Protein AF-A0A1Y2SL13-F1 (afdb_monomer_lite)

Foldseek 3Di:
DDDDDPDDPCPDLLNLQLCLQADDQPPVVVVCVVVPPDDPDFQVVLVVVLVPDDDVVLNVLLVLVVVCVVVVVLDLVLVLVLLLLLLVLLLVLDDPVLNVLLQCLLVVVVVPDDDDDDDPPPVRSVSSSVSSSVNLVVNDPSVVCPRDSVLSSVLSVQLVVCCVPPVPSSVVSCVVRHSSSVCSSCCSNRVSSNVLSVCCVVPVVVSVVSSVSNSVSNDD

Organism: NCBI:txid40578

Sequence (220 aa):
MFNTTGLSTTDTLPYRMALVVNSNEHIIAGFVDGVLSVPINLGYLAYDMLDTDSKYEKDNDKIRLMYLIKNGGANKESIYEIISTVLDKYISSLSDEQKEKLWEKIIAQQLGKIGANSLIFGHMNKVLISRIVSRMIFSISMSFLLTAGAMQSRAVYSSRELLVRNPKLYWELRSKGDLDLLYVFVESYVKPFEEAENLKKVNQVMFDQVFEQFLPMVKD

Structure (mmCIF, N/CA/C/O backbone):
data_AF-A0A1Y2SL13-F1
#
_entry.id   AF-A0A1Y2SL13-F1
#
loop_
_atom_site.group_PDB
_atom_site.id
_atom_site.type_symbol
_atom_site.label_atom_id
_atom_site.label_alt_id
_atom_site.label_comp_id
_atom_site.label_asym_id
_atom_site.label_entity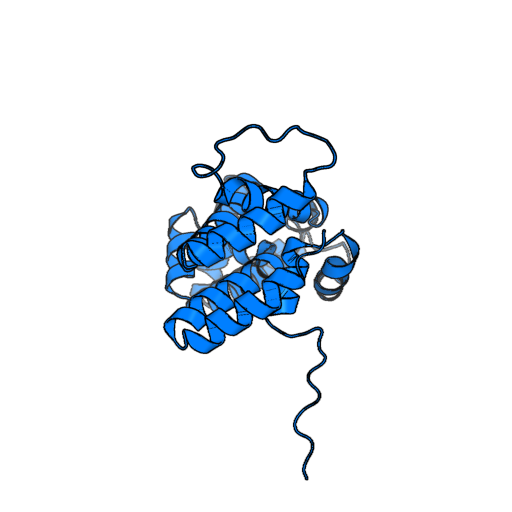_id
_atom_site.label_seq_id
_atom_site.pdbx_PDB_ins_code
_atom_site.Cartn_x
_atom_site.Cartn_y
_atom_site.Cartn_z
_atom_site.occupancy
_atom_site.B_iso_or_equiv
_atom_site.auth_seq_id
_atom_site.auth_comp_id
_atom_site.auth_asym_id
_atom_site.auth_atom_id
_atom_site.pdbx_PDB_model_num
ATOM 1 N N . MET A 1 1 ? -14.570 -38.052 12.901 1.00 31.91 1 MET A N 1
ATOM 2 C CA . MET A 1 1 ? -13.916 -36.782 13.281 1.00 31.91 1 MET A CA 1
ATOM 3 C C . MET A 1 1 ? -12.638 -36.668 12.471 1.00 31.91 1 MET A C 1
ATOM 5 O O . MET A 1 1 ? -11.665 -37.324 12.810 1.00 31.91 1 MET A O 1
ATOM 9 N N . PHE A 1 2 ? -12.671 -35.937 11.357 1.00 26.08 2 PHE A N 1
ATOM 10 C CA . PHE A 1 2 ? -11.479 -35.664 10.555 1.00 26.08 2 PHE A CA 1
ATOM 11 C C . PHE A 1 2 ? -11.031 -34.233 10.841 1.00 26.08 2 PHE A C 1
ATOM 13 O O . PHE A 1 2 ? -11.807 -33.295 10.690 1.00 26.08 2 PHE A O 1
ATOM 20 N N . ASN A 1 3 ? -9.801 -34.117 11.332 1.00 29.75 3 ASN A N 1
ATOM 21 C CA . ASN A 1 3 ? -9.125 -32.876 11.671 1.00 29.75 3 ASN A CA 1
ATOM 22 C C . ASN A 1 3 ? -8.697 -32.187 10.366 1.00 29.75 3 ASN A C 1
ATOM 24 O O . ASN A 1 3 ? -7.849 -32.711 9.641 1.00 29.75 3 ASN A O 1
ATOM 28 N N . THR A 1 4 ? -9.327 -31.067 10.021 1.00 36.09 4 THR A N 1
ATOM 29 C CA . THR A 1 4 ? -9.021 -30.305 8.808 1.00 36.09 4 THR A CA 1
ATOM 30 C C . THR A 1 4 ? -7.883 -29.321 9.063 1.00 36.09 4 THR A C 1
ATOM 32 O O . THR A 1 4 ? -8.018 -28.394 9.855 1.00 36.09 4 THR A O 1
ATOM 35 N N . THR A 1 5 ? -6.800 -29.533 8.311 1.00 37.25 5 THR A N 1
ATOM 36 C CA . THR A 1 5 ? -5.843 -28.533 7.806 1.00 37.25 5 THR A CA 1
ATOM 37 C C . THR A 1 5 ? -5.052 -27.724 8.834 1.00 37.25 5 THR A C 1
ATOM 39 O O . THR A 1 5 ? -5.451 -26.643 9.259 1.00 37.25 5 THR A O 1
ATOM 42 N N . GLY A 1 6 ? -3.842 -28.210 9.123 1.00 30.39 6 GLY A N 1
ATOM 43 C CA . GLY A 1 6 ? -2.758 -27.433 9.720 1.00 30.39 6 GLY A CA 1
ATOM 44 C C . GLY A 1 6 ? -2.191 -26.390 8.753 1.00 30.39 6 GLY A C 1
ATOM 45 O O . GLY A 1 6 ? -1.122 -26.586 8.184 1.00 30.39 6 GLY A O 1
ATOM 46 N N . LEU A 1 7 ? -2.898 -25.272 8.590 1.00 34.25 7 LEU A N 1
ATOM 47 C CA . LEU A 1 7 ? -2.274 -24.010 8.198 1.00 34.25 7 LEU A CA 1
ATOM 48 C C . LEU A 1 7 ? -1.638 -23.410 9.454 1.00 34.25 7 LEU A C 1
ATOM 50 O O . LEU A 1 7 ? -2.318 -23.185 10.455 1.00 34.25 7 LEU A O 1
ATOM 54 N N . SER A 1 8 ? -0.322 -23.201 9.416 1.00 42.91 8 SER A N 1
ATOM 55 C CA . SER A 1 8 ? 0.402 -22.484 10.464 1.00 42.91 8 SER A CA 1
ATOM 56 C C . SER A 1 8 ? -0.281 -21.140 10.739 1.00 42.91 8 SER A C 1
ATOM 58 O O . SER A 1 8 ? -0.582 -20.395 9.806 1.00 42.91 8 SER A O 1
ATOM 60 N N . THR A 1 9 ? -0.481 -20.790 12.010 1.00 52.03 9 THR A N 1
ATOM 61 C CA . THR A 1 9 ? -1.045 -19.499 12.454 1.00 52.03 9 THR A CA 1
ATOM 62 C C . THR A 1 9 ? -0.257 -18.277 11.954 1.00 52.03 9 THR A C 1
ATOM 64 O O . THR A 1 9 ? -0.735 -17.152 12.072 1.00 52.03 9 THR A O 1
ATOM 67 N N . THR A 1 10 ? 0.925 -18.493 11.367 1.00 55.50 10 THR A N 1
ATOM 68 C CA . THR A 1 10 ? 1.846 -17.482 10.836 1.00 55.50 10 THR A CA 1
ATOM 69 C C . THR A 1 10 ? 1.648 -17.121 9.356 1.00 55.50 10 THR A C 1
ATOM 71 O O . THR A 1 10 ? 2.407 -16.299 8.854 1.00 55.50 10 THR A O 1
ATOM 74 N N . ASP A 1 11 ? 0.689 -17.716 8.635 1.00 64.88 11 ASP A N 1
ATOM 75 C CA . ASP A 1 11 ? 0.444 -17.415 7.202 1.00 64.88 11 ASP A CA 1
ATOM 76 C C . ASP A 1 11 ? -0.966 -16.858 6.923 1.00 64.88 11 ASP A C 1
ATOM 78 O O . ASP A 1 11 ? -1.421 -16.740 5.788 1.00 64.88 11 ASP A O 1
ATOM 82 N N . THR A 1 12 ? -1.702 -16.496 7.974 1.00 87.12 12 THR A N 1
ATOM 83 C CA . THR A 1 12 ? -3.039 -15.920 7.810 1.00 87.12 12 THR A CA 1
ATOM 84 C C . THR A 1 12 ? -2.951 -14.461 7.354 1.00 87.12 12 THR A C 1
ATOM 86 O O . THR A 1 12 ? -2.030 -13.722 7.717 1.00 87.12 12 THR A O 1
ATOM 89 N N . LEU A 1 13 ? -3.935 -14.015 6.566 1.00 89.31 13 LEU A N 1
ATOM 90 C CA . LEU A 1 13 ? -4.020 -12.630 6.093 1.00 89.31 13 LEU A CA 1
ATOM 91 C C . LEU A 1 13 ? -3.953 -11.592 7.241 1.00 89.31 13 LEU A C 1
ATOM 93 O O . LEU A 1 13 ? -3.127 -10.679 7.144 1.00 89.31 13 LEU A O 1
ATOM 97 N N . PRO A 1 14 ? -4.696 -11.748 8.360 1.00 90.88 14 PRO A N 1
ATOM 98 C CA . PRO A 1 14 ? -4.587 -10.847 9.510 1.00 90.88 14 PRO A CA 1
ATOM 99 C C . PRO A 1 14 ? -3.174 -10.769 10.095 1.00 90.88 14 PRO A C 1
ATOM 101 O O . PRO A 1 14 ? -2.688 -9.683 10.412 1.00 90.88 14 PRO A O 1
ATOM 104 N N . TYR A 1 15 ? -2.486 -11.911 10.194 1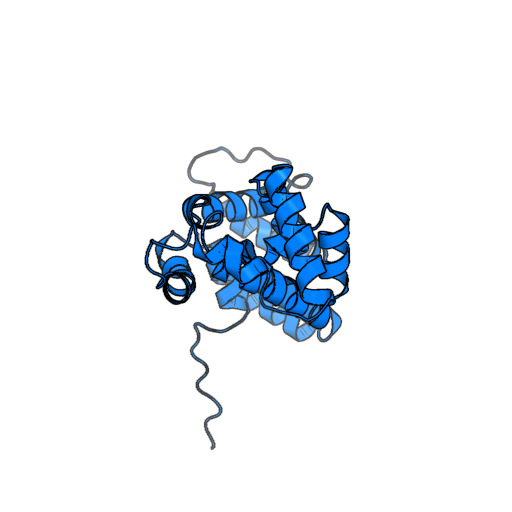.00 87.06 15 TYR A N 1
ATOM 105 C CA . TYR A 1 15 ? -1.127 -11.976 10.720 1.00 87.06 15 TYR A CA 1
ATOM 106 C C . TYR A 1 15 ? -0.128 -11.270 9.798 1.00 87.06 15 TYR A C 1
ATOM 108 O O . TYR A 1 15 ? 0.689 -10.481 10.272 1.00 87.06 15 TYR A O 1
ATOM 116 N N . ARG A 1 16 ? -0.225 -11.480 8.478 1.00 87.12 16 ARG A N 1
ATOM 117 C CA . ARG A 1 16 ? 0.617 -10.790 7.485 1.00 87.12 16 ARG A CA 1
ATOM 118 C C . ARG A 1 16 ? 0.411 -9.273 7.522 1.00 87.12 16 ARG A C 1
ATOM 120 O O . ARG A 1 16 ? 1.390 -8.532 7.487 1.00 87.12 16 ARG A O 1
ATOM 127 N N . MET A 1 17 ? -0.832 -8.806 7.665 1.00 88.56 17 MET A N 1
ATOM 128 C CA . MET A 1 17 ? -1.130 -7.380 7.853 1.00 88.56 17 MET A CA 1
ATOM 129 C C . MET A 1 17 ? -0.511 -6.844 9.150 1.00 88.56 17 MET A C 1
ATOM 131 O O . MET A 1 17 ? 0.173 -5.820 9.137 1.00 88.56 17 MET A O 1
ATOM 135 N N . ALA A 1 18 ? -0.690 -7.557 10.265 1.00 86.62 18 ALA A N 1
ATOM 136 C CA . ALA A 1 18 ? -0.135 -7.166 11.555 1.00 86.62 18 ALA A CA 1
ATOM 137 C C . ALA A 1 18 ? 1.396 -7.140 11.536 1.00 86.62 18 ALA A C 1
ATOM 139 O O . ALA A 1 18 ? 1.989 -6.213 12.079 1.00 86.62 18 ALA A O 1
ATOM 140 N N . LEU A 1 19 ? 2.056 -8.093 10.870 1.00 80.94 19 LEU A N 1
ATOM 141 C CA . LEU A 1 19 ? 3.506 -8.076 10.682 1.00 80.94 19 LEU A CA 1
ATOM 142 C C . LEU A 1 19 ? 3.969 -6.786 10.009 1.00 80.94 19 LEU A C 1
ATOM 144 O O . LEU A 1 19 ? 4.912 -6.170 10.500 1.00 80.94 19 LEU A O 1
ATOM 148 N N . VAL A 1 20 ? 3.306 -6.332 8.946 1.00 80.88 20 VAL A N 1
ATOM 149 C CA . VAL A 1 20 ? 3.702 -5.090 8.262 1.00 80.88 20 VAL A CA 1
ATOM 150 C C . VAL A 1 20 ? 3.558 -3.874 9.182 1.00 80.88 20 VAL A C 1
ATOM 152 O O . VAL A 1 20 ? 4.435 -3.010 9.201 1.00 80.88 20 VAL A O 1
ATOM 155 N N . VAL A 1 21 ? 2.497 -3.822 9.992 1.00 79.81 21 VAL A N 1
ATOM 156 C CA . VAL A 1 21 ? 2.272 -2.715 10.940 1.00 79.81 21 VAL A CA 1
ATOM 157 C C . VAL A 1 21 ? 3.239 -2.770 12.131 1.00 79.81 21 VAL A C 1
ATOM 159 O O . VAL A 1 21 ? 3.698 -1.729 12.605 1.00 79.81 21 VAL A O 1
ATOM 162 N N . ASN A 1 22 ? 3.573 -3.971 12.604 1.00 77.19 22 ASN A N 1
ATOM 163 C CA . ASN A 1 22 ? 4.333 -4.197 13.833 1.00 77.19 22 ASN A CA 1
ATOM 164 C C . ASN A 1 22 ? 5.844 -4.243 13.650 1.00 77.19 22 ASN A C 1
ATOM 166 O O . ASN A 1 22 ? 6.557 -3.922 14.597 1.00 77.19 22 ASN A O 1
ATOM 170 N N . SER A 1 23 ? 6.333 -4.695 12.493 1.00 60.62 23 SER A N 1
ATOM 171 C CA . SER A 1 23 ? 7.703 -5.203 12.345 1.00 60.62 23 SER A CA 1
ATOM 172 C C . SER A 1 23 ? 8.794 -4.257 12.852 1.00 60.62 23 SER A C 1
ATOM 174 O O . SER A 1 23 ? 8.865 -3.098 12.438 1.00 60.62 23 SER A O 1
ATOM 176 N N . ASN A 1 24 ? 9.655 -4.844 13.696 1.00 50.09 24 ASN A N 1
ATOM 177 C CA . ASN A 1 24 ? 11.089 -4.579 13.808 1.00 50.09 24 ASN A CA 1
ATOM 178 C C . ASN A 1 24 ? 11.820 -5.39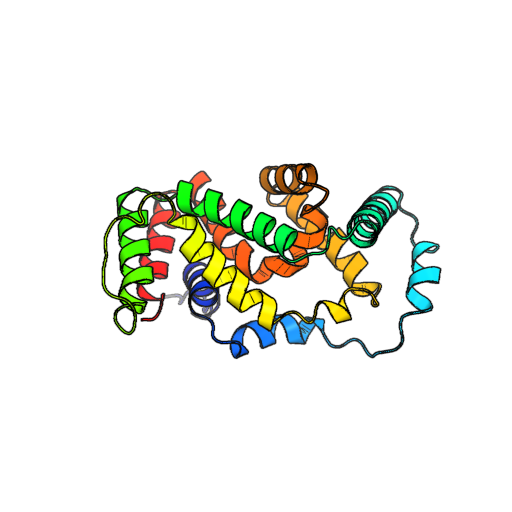5 12.717 1.00 50.09 24 ASN A C 1
ATOM 180 O O . ASN A 1 24 ? 11.348 -6.458 12.314 1.00 50.09 24 ASN A O 1
ATOM 184 N N . GLU A 1 25 ? 12.973 -4.906 12.270 1.00 46.59 25 GLU A N 1
ATOM 185 C CA . GLU A 1 25 ? 13.715 -5.220 11.029 1.00 46.59 25 GLU A CA 1
ATOM 186 C C . GLU A 1 25 ? 13.953 -6.714 10.679 1.00 46.59 25 GLU A C 1
ATOM 188 O O . GLU A 1 25 ? 14.180 -7.044 9.518 1.00 46.59 25 GLU A O 1
ATOM 193 N N . HIS A 1 26 ? 13.858 -7.647 11.633 1.00 40.53 26 HIS A N 1
ATOM 194 C CA . HIS A 1 26 ? 14.379 -9.017 11.485 1.00 40.53 26 HIS A CA 1
ATOM 195 C C . HIS A 1 26 ? 13.445 -10.062 10.840 1.00 40.53 26 HIS A C 1
ATOM 197 O O . HIS A 1 26 ? 13.933 -11.101 10.406 1.00 40.53 26 HIS A O 1
ATOM 203 N N . ILE A 1 27 ? 12.127 -9.840 10.754 1.00 44.66 27 ILE A N 1
ATOM 204 C CA . ILE A 1 27 ? 11.191 -10.850 10.193 1.00 44.66 27 ILE A CA 1
ATOM 205 C C . ILE A 1 27 ? 10.994 -10.670 8.680 1.00 44.66 27 ILE A C 1
ATOM 207 O O . ILE A 1 27 ? 10.814 -11.646 7.956 1.00 44.66 27 ILE A O 1
ATOM 211 N N . ILE A 1 28 ? 11.106 -9.438 8.177 1.00 46.91 28 ILE A N 1
ATOM 212 C CA . ILE A 1 28 ? 11.020 -9.160 6.736 1.00 46.91 28 ILE A CA 1
ATOM 213 C C . ILE A 1 28 ? 12.309 -9.582 6.017 1.00 46.91 28 ILE A C 1
ATOM 215 O O . ILE A 1 28 ? 12.255 -10.009 4.863 1.00 46.91 28 ILE A O 1
ATOM 219 N 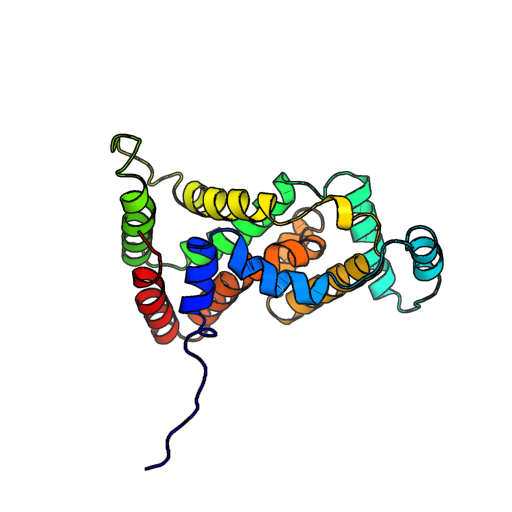N . ALA A 1 29 ? 13.439 -9.582 6.733 1.00 41.81 29 ALA A N 1
ATOM 220 C CA . ALA A 1 29 ? 14.707 -10.126 6.259 1.00 41.81 29 ALA A CA 1
ATOM 221 C C . ALA A 1 29 ? 14.565 -11.570 5.744 1.00 41.81 29 ALA A C 1
ATOM 223 O O . ALA A 1 29 ? 15.042 -11.856 4.660 1.00 41.81 29 ALA A O 1
ATOM 224 N N . GLY A 1 30 ? 13.790 -12.446 6.399 1.00 39.78 30 GLY A N 1
ATOM 225 C CA . GLY A 1 30 ? 13.585 -13.828 5.930 1.00 39.78 30 GLY A CA 1
ATOM 226 C C . GLY A 1 30 ? 12.827 -13.966 4.595 1.00 39.78 30 GLY A C 1
ATOM 227 O O . GLY A 1 30 ? 13.023 -14.945 3.878 1.00 39.78 30 GLY A O 1
ATOM 228 N N . PHE A 1 31 ? 11.997 -12.983 4.222 1.00 38.59 31 PHE A N 1
ATOM 229 C CA . PHE A 1 31 ? 11.327 -12.929 2.910 1.00 38.59 31 PHE A CA 1
ATOM 230 C C . PHE A 1 31 ? 12.246 -12.356 1.818 1.00 38.59 31 PHE A C 1
ATOM 232 O O . PHE A 1 31 ? 12.113 -12.684 0.638 1.00 38.59 31 PHE A O 1
ATOM 239 N N . VAL A 1 32 ? 13.192 -11.507 2.221 1.00 40.25 32 VAL A N 1
ATOM 240 C CA . VAL A 1 32 ? 14.184 -10.858 1.360 1.00 40.25 32 VAL A CA 1
ATOM 241 C C . VAL A 1 32 ? 15.416 -11.756 1.148 1.00 40.25 32 VAL A C 1
ATOM 243 O O . VAL A 1 32 ? 15.926 -11.839 0.036 1.00 40.25 32 VAL A O 1
ATOM 246 N N . ASP A 1 33 ? 15.848 -12.524 2.145 1.00 39.06 33 ASP A N 1
ATOM 247 C CA . ASP A 1 33 ? 17.042 -13.381 2.090 1.00 39.06 33 ASP A CA 1
ATOM 248 C C . ASP A 1 33 ? 16.893 -14.540 1.095 1.00 39.06 33 ASP A C 1
ATOM 250 O O . ASP A 1 33 ? 17.854 -14.895 0.414 1.00 39.06 33 ASP A O 1
ATOM 254 N N . GLY A 1 34 ? 15.675 -15.060 0.898 1.00 38.09 34 GLY A N 1
ATOM 255 C CA . GLY A 1 34 ? 15.381 -16.030 -0.169 1.00 38.09 34 GLY A CA 1
ATOM 256 C C . GLY A 1 34 ? 15.527 -15.466 -1.593 1.00 38.09 34 GLY A C 1
ATOM 257 O O . GLY A 1 34 ? 15.505 -16.218 -2.564 1.00 38.09 34 GLY A O 1
ATOM 258 N N . VAL A 1 35 ? 15.675 -14.145 -1.730 1.00 40.59 35 VAL A N 1
ATOM 259 C CA . VAL A 1 35 ? 15.831 -13.410 -2.996 1.00 40.59 35 VAL A CA 1
ATOM 260 C C . VAL A 1 35 ? 17.275 -12.949 -3.221 1.00 40.59 35 VAL A C 1
ATOM 262 O O . VAL A 1 35 ? 17.681 -12.756 -4.367 1.00 40.59 35 VAL A O 1
ATOM 265 N N . LEU A 1 36 ? 18.052 -12.767 -2.150 1.00 37.50 36 LEU A N 1
ATOM 266 C CA . LEU A 1 36 ? 19.353 -12.090 -2.174 1.00 37.50 36 LEU A CA 1
ATOM 267 C C . LEU A 1 36 ? 20.565 -12.998 -2.437 1.00 37.50 36 LEU A C 1
ATOM 269 O O . LEU A 1 36 ? 21.689 -12.498 -2.493 1.00 37.50 36 LEU A O 1
ATOM 273 N N . SER A 1 37 ? 20.395 -14.303 -2.660 1.00 36.03 37 SER A N 1
ATOM 274 C CA . SER A 1 37 ? 21.517 -15.187 -3.008 1.00 36.03 37 SER A CA 1
ATOM 275 C C . SER A 1 37 ? 21.924 -15.045 -4.484 1.00 36.03 37 SER A C 1
ATOM 277 O O . SER A 1 37 ? 21.776 -15.979 -5.274 1.00 36.03 37 SER A O 1
ATOM 279 N N . VAL A 1 38 ? 22.426 -13.875 -4.886 1.00 44.16 38 VAL A N 1
ATOM 280 C CA . VAL A 1 38 ? 23.050 -13.686 -6.203 1.00 44.16 38 VAL A CA 1
ATOM 281 C C . VAL A 1 38 ? 24.403 -12.991 -6.023 1.00 44.16 38 VAL A C 1
ATOM 283 O O . VAL A 1 38 ? 24.445 -11.870 -5.514 1.00 44.16 38 VAL A O 1
ATOM 286 N N . PRO A 1 39 ? 25.520 -13.639 -6.406 1.00 37.50 39 PRO A N 1
ATOM 287 C CA . PRO A 1 39 ? 26.854 -13.101 -6.184 1.00 37.50 39 PRO A CA 1
ATOM 288 C C . PRO A 1 39 ? 27.134 -11.851 -7.025 1.00 37.50 39 PRO A C 1
ATOM 290 O O . PRO A 1 39 ? 26.655 -11.673 -8.147 1.00 37.50 39 PRO A O 1
ATOM 293 N N . ILE A 1 40 ? 27.962 -10.986 -6.445 1.00 39.22 40 ILE A N 1
ATOM 294 C CA . ILE A 1 40 ? 28.389 -9.693 -6.974 1.00 39.22 40 ILE A CA 1
ATOM 295 C C . ILE A 1 40 ? 29.392 -9.943 -8.103 1.00 39.22 40 ILE A C 1
ATOM 297 O O . ILE A 1 40 ? 30.554 -10.189 -7.815 1.00 39.22 40 ILE A O 1
ATOM 301 N N . ASN A 1 41 ? 28.926 -9.944 -9.357 1.00 42.31 41 ASN A N 1
ATOM 302 C CA . ASN A 1 41 ? 29.680 -9.618 -10.583 1.00 42.31 41 ASN A CA 1
ATOM 303 C C . ASN A 1 41 ? 28.733 -9.715 -11.802 1.00 42.31 41 ASN A C 1
ATOM 305 O O . ASN A 1 41 ? 28.760 -10.691 -12.544 1.00 42.31 41 ASN A O 1
ATOM 309 N N . LEU A 1 42 ? 27.846 -8.726 -11.991 1.00 48.84 42 LEU A N 1
ATOM 310 C CA . LEU A 1 42 ? 26.795 -8.761 -13.035 1.00 48.84 42 LEU A CA 1
ATOM 311 C C . LEU A 1 42 ? 26.726 -7.519 -13.941 1.00 48.84 42 LEU A C 1
ATOM 313 O O . LEU A 1 42 ? 25.935 -7.501 -14.881 1.00 48.84 42 LEU A O 1
ATOM 317 N N . GLY A 1 43 ? 27.575 -6.509 -13.721 1.00 43.00 43 GLY A N 1
ATOM 318 C CA . GLY A 1 43 ? 27.509 -5.240 -14.462 1.00 43.00 43 GLY A CA 1
ATOM 319 C C . GLY A 1 43 ? 27.661 -5.377 -15.984 1.00 43.00 43 GLY A C 1
ATOM 320 O O . GLY A 1 43 ? 27.002 -4.655 -16.722 1.00 43.00 43 GLY A O 1
ATOM 321 N N . TYR A 1 44 ? 28.463 -6.337 -16.460 1.00 42.56 44 TYR A N 1
ATOM 322 C CA . TYR A 1 44 ? 28.655 -6.598 -17.896 1.00 42.56 44 TYR A CA 1
ATOM 323 C C . TYR A 1 44 ? 27.648 -7.599 -18.492 1.00 42.56 44 TYR A C 1
ATOM 325 O O . TYR A 1 44 ? 27.385 -7.553 -19.687 1.00 42.56 44 TYR A O 1
ATOM 333 N N . LEU A 1 45 ? 27.019 -8.449 -17.672 1.00 50.69 45 LEU A N 1
ATOM 334 C CA . LEU A 1 45 ? 25.997 -9.405 -18.126 1.00 50.69 45 LEU A CA 1
ATOM 335 C C . LEU A 1 45 ? 24.630 -8.735 -18.341 1.00 50.69 45 LEU A C 1
ATOM 337 O O . LEU A 1 45 ? 23.841 -9.187 -19.163 1.00 50.69 45 LEU A O 1
ATOM 341 N N . ALA A 1 46 ? 24.355 -7.626 -17.646 1.00 49.62 46 ALA A N 1
ATOM 342 C CA . ALA A 1 46 ? 23.111 -6.878 -17.813 1.00 49.62 46 ALA A CA 1
ATOM 343 C C . ALA A 1 46 ? 22.969 -6.232 -19.204 1.00 49.62 46 ALA A C 1
ATOM 345 O O . ALA A 1 46 ? 21.847 -6.107 -19.677 1.00 49.62 46 ALA A O 1
ATOM 346 N N . TYR A 1 47 ? 24.068 -5.847 -19.865 1.00 46.56 47 TYR A N 1
ATOM 347 C CA . TYR A 1 47 ? 24.018 -5.256 -21.209 1.00 46.56 47 TYR A CA 1
ATOM 348 C C . TYR A 1 47 ? 23.731 -6.315 -22.287 1.00 46.56 47 TYR A C 1
ATOM 350 O O . TYR A 1 47 ? 22.863 -6.112 -23.127 1.00 46.56 47 TYR A O 1
ATOM 358 N N . ASP A 1 48 ? 24.371 -7.483 -22.194 1.00 45.97 48 ASP A N 1
ATOM 359 C CA . ASP A 1 48 ? 24.203 -8.599 -23.143 1.00 45.97 48 ASP A CA 1
ATOM 360 C C . ASP A 1 48 ? 22.836 -9.307 -23.010 1.00 45.97 48 ASP A C 1
ATOM 362 O O . ASP A 1 48 ? 22.271 -9.798 -23.987 1.00 45.97 48 ASP A O 1
ATOM 366 N N . MET A 1 49 ? 22.241 -9.315 -21.808 1.00 48.91 49 MET A N 1
ATOM 367 C CA . MET A 1 49 ? 20.889 -9.852 -21.568 1.00 48.91 49 MET A CA 1
ATOM 368 C C . MET A 1 49 ? 19.751 -8.908 -21.992 1.00 48.91 49 MET A C 1
ATOM 370 O O . MET A 1 49 ? 18.585 -9.321 -22.037 1.00 48.91 49 MET A O 1
ATOM 374 N N . LEU A 1 50 ? 20.052 -7.638 -22.285 1.00 51.50 50 LEU A N 1
ATOM 375 C CA . LEU A 1 50 ? 19.092 -6.730 -22.921 1.00 51.50 50 LEU A CA 1
ATOM 376 C C . LEU A 1 50 ? 18.912 -7.057 -24.411 1.00 51.50 50 LEU A C 1
ATOM 378 O O . LEU A 1 50 ? 17.858 -6.735 -24.950 1.00 51.50 50 LEU A O 1
ATOM 382 N N . ASP A 1 51 ? 19.876 -7.743 -25.035 1.00 46.19 51 ASP A N 1
ATOM 383 C CA . ASP A 1 51 ? 19.862 -8.078 -26.467 1.00 46.19 51 ASP A CA 1
ATOM 384 C C . ASP A 1 51 ? 19.395 -9.522 -26.767 1.00 46.19 51 ASP A C 1
ATOM 386 O O . ASP A 1 51 ? 19.150 -9.877 -27.916 1.00 46.19 51 ASP A O 1
ATOM 390 N N . THR A 1 52 ? 19.226 -10.386 -25.753 1.00 47.72 52 THR A N 1
ATOM 391 C CA . THR A 1 52 ? 19.066 -11.842 -25.982 1.00 47.72 52 THR A CA 1
ATOM 392 C C . THR A 1 52 ? 17.718 -12.483 -25.627 1.00 47.72 52 THR A C 1
ATOM 394 O O . THR A 1 52 ? 17.571 -13.684 -25.834 1.00 47.72 52 THR A O 1
ATOM 397 N N . ASP A 1 53 ? 16.682 -11.742 -25.214 1.00 48.22 53 ASP A N 1
ATOM 398 C CA . ASP A 1 53 ? 15.366 -12.338 -24.894 1.00 48.22 53 ASP A CA 1
ATOM 399 C C . ASP A 1 53 ? 14.203 -11.734 -25.701 1.00 48.22 53 ASP A C 1
ATOM 401 O O . ASP A 1 53 ? 13.448 -10.887 -25.228 1.00 48.22 53 ASP A O 1
ATOM 405 N N . SER A 1 54 ? 14.018 -12.236 -26.925 1.00 50.31 54 SER A N 1
ATOM 406 C CA . SER A 1 54 ? 12.937 -11.836 -27.836 1.00 50.31 54 SER A CA 1
ATOM 407 C C . SER A 1 54 ? 11.539 -12.298 -27.376 1.00 50.31 54 SER A C 1
ATOM 409 O O . SER A 1 54 ? 11.129 -13.443 -27.567 1.00 50.31 54 SER A O 1
ATOM 411 N N . LYS A 1 55 ? 10.762 -11.368 -26.809 1.00 56.22 55 LYS A N 1
ATOM 412 C CA . LYS A 1 55 ? 9.290 -11.277 -26.927 1.00 56.22 55 LYS A CA 1
ATOM 413 C C . LYS A 1 55 ? 8.932 -9.801 -26.735 1.00 56.22 55 LYS A C 1
ATOM 415 O O . LYS A 1 55 ? 8.923 -9.348 -25.597 1.00 56.22 55 LYS A O 1
ATOM 420 N N . TYR A 1 56 ? 8.586 -9.101 -27.818 1.00 50.00 56 TYR A N 1
ATOM 421 C CA . TYR A 1 56 ? 8.302 -7.652 -27.907 1.00 50.00 56 TYR A CA 1
ATOM 422 C C . TYR A 1 56 ? 7.687 -6.975 -26.659 1.00 50.00 56 TYR A C 1
ATOM 424 O O . TYR A 1 56 ? 8.059 -5.857 -26.310 1.00 50.00 56 TYR A O 1
ATOM 432 N N . GLU A 1 57 ? 6.746 -7.616 -25.957 1.00 51.44 57 GLU A N 1
ATOM 433 C CA . GLU A 1 57 ? 6.143 -7.046 -24.743 1.00 51.44 57 GLU A CA 1
ATOM 434 C C . GLU A 1 57 ? 7.112 -6.949 -23.552 1.00 51.44 57 GLU A C 1
ATOM 436 O O . GLU A 1 57 ? 7.010 -6.018 -22.756 1.00 51.44 57 GLU A O 1
ATOM 441 N N . LYS A 1 58 ? 8.017 -7.924 -23.373 1.00 58.44 58 LYS A N 1
ATOM 442 C CA . LYS A 1 58 ? 9.016 -7.907 -22.285 1.00 58.44 58 LYS A CA 1
ATOM 443 C C . LYS A 1 58 ? 10.025 -6.784 -22.497 1.00 58.44 58 LYS A C 1
ATOM 445 O O . LYS A 1 58 ? 10.474 -6.183 -21.524 1.00 58.44 58 LYS A O 1
ATOM 450 N N . ASP A 1 59 ? 10.319 -6.477 -23.754 1.00 67.00 59 ASP A N 1
ATOM 451 C CA . ASP A 1 59 ? 11.258 -5.424 -24.129 1.00 67.00 59 ASP A CA 1
ATOM 452 C C . ASP A 1 59 ? 10.686 -4.046 -23.787 1.00 67.00 59 ASP A C 1
ATOM 454 O O . ASP A 1 59 ? 11.389 -3.210 -23.223 1.00 67.00 59 ASP A O 1
ATOM 458 N N . ASN A 1 60 ? 9.380 -3.838 -23.987 1.00 79.12 60 ASN A N 1
ATOM 459 C CA . ASN A 1 60 ? 8.720 -2.589 -23.602 1.00 79.12 60 ASN A CA 1
ATOM 460 C C . ASN A 1 60 ? 8.735 -2.342 -22.081 1.00 79.12 60 ASN A C 1
ATOM 462 O O . ASN A 1 60 ? 9.031 -1.233 -21.642 1.00 79.12 60 ASN A O 1
ATOM 466 N N . ASP A 1 61 ? 8.451 -3.356 -21.257 1.00 82.50 61 ASP A N 1
ATOM 467 C CA . ASP A 1 61 ? 8.463 -3.193 -19.794 1.00 82.50 61 ASP A CA 1
ATOM 468 C C . ASP A 1 61 ? 9.884 -2.949 -19.254 1.00 82.50 61 ASP A C 1
ATOM 470 O O . ASP A 1 61 ? 10.074 -2.111 -18.369 1.00 82.50 61 ASP A O 1
ATOM 474 N N . LYS A 1 62 ? 10.899 -3.613 -19.831 1.00 76.88 62 LYS A N 1
ATOM 475 C CA . LYS A 1 62 ? 12.316 -3.343 -19.531 1.00 76.88 62 LYS A CA 1
ATOM 476 C C . LYS A 1 62 ? 12.698 -1.906 -19.904 1.00 76.88 62 LYS A C 1
ATOM 478 O O . LYS A 1 62 ? 13.322 -1.214 -19.102 1.00 76.88 62 LYS A O 1
ATOM 483 N N . ILE A 1 63 ? 12.292 -1.437 -21.086 1.00 80.50 63 ILE A N 1
ATOM 484 C CA . ILE A 1 63 ? 12.536 -0.064 -21.548 1.00 80.50 63 ILE A CA 1
ATOM 485 C C . ILE A 1 63 ? 11.890 0.956 -20.602 1.00 80.50 63 ILE A C 1
ATOM 487 O O . ILE A 1 63 ? 12.562 1.895 -20.176 1.00 80.50 63 ILE A O 1
ATOM 491 N N . ARG A 1 64 ? 10.627 0.753 -20.209 1.00 88.44 64 ARG A N 1
ATOM 492 C CA . ARG A 1 64 ? 9.922 1.615 -19.243 1.00 88.44 64 ARG A CA 1
ATOM 493 C C . ARG A 1 64 ? 10.648 1.684 -17.902 1.00 88.44 64 ARG A C 1
ATOM 495 O O . ARG A 1 64 ? 10.881 2.777 -17.392 1.00 88.44 64 ARG A O 1
ATOM 502 N N . LEU A 1 65 ? 11.092 0.540 -17.374 1.00 83.62 65 LEU A N 1
ATOM 503 C CA . LEU A 1 65 ? 11.858 0.492 -16.127 1.00 83.62 65 LEU A CA 1
ATOM 504 C C . LEU A 1 65 ? 13.176 1.269 -16.252 1.00 83.62 65 LEU A C 1
ATOM 506 O O . LEU A 1 65 ? 13.527 2.039 -15.358 1.00 83.62 65 LEU A O 1
ATOM 510 N N . MET A 1 66 ? 13.891 1.116 -17.370 1.00 74.75 66 MET A N 1
ATOM 511 C CA . MET A 1 66 ? 15.126 1.864 -17.625 1.00 74.75 66 MET A CA 1
ATOM 512 C C . MET A 1 66 ? 14.881 3.373 -17.714 1.00 74.75 66 MET A C 1
ATOM 514 O O . MET A 1 66 ? 15.653 4.143 -17.143 1.00 74.75 66 MET A O 1
ATOM 518 N N . TYR A 1 67 ? 13.813 3.811 -18.385 1.00 79.50 67 TYR A N 1
ATOM 519 C CA . TYR A 1 67 ? 13.439 5.227 -18.432 1.00 79.50 67 TYR A CA 1
ATOM 520 C C . TYR A 1 67 ? 13.079 5.768 -17.047 1.00 79.50 67 TYR A C 1
ATOM 522 O O . TYR A 1 67 ? 13.551 6.846 -16.681 1.00 79.50 67 TYR A O 1
ATOM 530 N N . LEU A 1 68 ? 12.311 5.012 -16.262 1.00 81.38 68 LEU A N 1
ATOM 531 C CA . LEU A 1 68 ? 11.950 5.373 -14.894 1.00 81.38 68 LEU A CA 1
ATOM 532 C C . LEU A 1 68 ? 13.193 5.582 -14.020 1.00 81.38 68 LEU A C 1
ATOM 534 O O . LEU A 1 68 ? 13.309 6.598 -13.336 1.00 81.38 68 LEU A O 1
ATOM 538 N N . ILE A 1 69 ? 14.153 4.657 -14.087 1.00 73.38 69 ILE A N 1
ATOM 539 C CA . ILE A 1 69 ? 15.419 4.743 -13.347 1.00 73.38 69 ILE A CA 1
ATOM 540 C C . ILE A 1 69 ? 16.258 5.926 -13.837 1.00 73.38 69 ILE A C 1
ATOM 542 O O . ILE A 1 69 ? 16.704 6.738 -13.028 1.00 73.38 69 ILE A O 1
ATOM 546 N N . LYS A 1 70 ? 16.456 6.051 -15.154 1.00 69.19 70 LYS A N 1
ATOM 547 C CA . LYS A 1 70 ? 17.284 7.104 -15.763 1.00 69.19 70 LYS A CA 1
ATOM 548 C C . LYS A 1 70 ? 16.785 8.505 -15.414 1.00 69.19 70 LYS A C 1
ATOM 550 O O . LYS A 1 70 ? 17.593 9.407 -15.213 1.00 69.19 70 LYS A O 1
ATOM 555 N N . ASN A 1 71 ? 15.470 8.674 -15.326 1.00 75.50 71 ASN A N 1
ATOM 556 C CA . ASN A 1 71 ? 14.841 9.944 -14.981 1.00 75.50 71 ASN A CA 1
ATOM 557 C C . ASN A 1 71 ? 14.727 10.162 -13.462 1.00 75.50 71 ASN A C 1
ATOM 559 O O . ASN A 1 71 ? 14.105 11.127 -13.028 1.00 75.50 71 ASN A O 1
ATOM 563 N N . GLY A 1 72 ? 15.312 9.276 -12.648 1.00 69.38 72 GLY A N 1
ATOM 564 C CA . GLY A 1 72 ? 15.327 9.394 -11.193 1.00 69.38 72 GLY A CA 1
ATOM 565 C C . GLY A 1 72 ? 13.995 9.069 -10.518 1.00 69.38 72 GLY A C 1
ATOM 566 O O . GLY A 1 72 ? 13.838 9.389 -9.345 1.00 69.38 72 GLY A O 1
ATOM 567 N N . GLY A 1 73 ? 13.044 8.440 -11.215 1.00 75.12 73 GLY A N 1
ATOM 568 C CA . GLY A 1 73 ? 11.751 8.036 -10.655 1.00 75.12 73 GLY A CA 1
ATOM 569 C C . GLY A 1 73 ? 11.823 6.792 -9.764 1.00 75.12 73 GLY A C 1
ATOM 570 O O . GLY A 1 73 ? 10.915 6.531 -8.990 1.00 75.12 73 GLY A O 1
ATOM 571 N N . ALA A 1 74 ? 12.928 6.046 -9.773 1.00 78.19 74 ALA A N 1
ATOM 572 C CA . ALA A 1 74 ? 13.198 5.035 -8.748 1.00 78.19 74 ALA A CA 1
ATOM 573 C C . ALA A 1 74 ? 13.698 5.706 -7.452 1.00 78.19 74 ALA A C 1
ATOM 575 O O . ALA A 1 74 ? 14.882 5.647 -7.122 1.00 78.19 74 ALA A O 1
ATOM 576 N N . ASN A 1 75 ? 12.798 6.386 -6.741 1.00 76.75 75 ASN A N 1
ATOM 577 C CA . ASN A 1 75 ? 13.108 7.194 -5.561 1.00 76.75 75 ASN A CA 1
ATOM 578 C C . ASN A 1 75 ? 12.135 6.939 -4.396 1.00 76.75 75 ASN A C 1
ATOM 580 O O . ASN A 1 75 ? 11.162 6.188 -4.504 1.00 76.75 75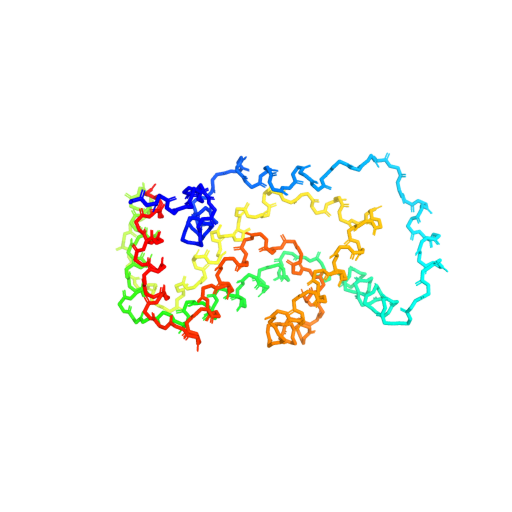 ASN A O 1
ATOM 584 N N . LYS A 1 76 ? 12.420 7.568 -3.253 1.00 74.69 76 LYS A N 1
ATOM 585 C CA . LYS A 1 76 ? 11.634 7.429 -2.022 1.00 74.69 76 LYS A CA 1
ATOM 586 C C . LYS A 1 76 ? 10.197 7.924 -2.191 1.00 74.69 76 LYS A C 1
ATOM 588 O O . LYS A 1 76 ? 9.282 7.351 -1.604 1.00 74.69 76 LYS A O 1
ATOM 593 N N . GLU A 1 77 ? 10.003 8.978 -2.968 1.00 81.50 77 GLU A N 1
ATOM 594 C CA . GLU A 1 77 ? 8.709 9.599 -3.229 1.00 81.50 77 GLU A CA 1
ATOM 595 C C . GLU A 1 77 ? 7.794 8.635 -3.994 1.00 81.50 77 GLU A C 1
ATOM 597 O O . GLU A 1 77 ? 6.642 8.442 -3.621 1.00 81.50 77 GLU A O 1
ATOM 602 N N . SER A 1 78 ? 8.343 7.941 -4.986 1.00 85.50 78 SER A N 1
ATOM 603 C CA . SER A 1 78 ? 7.639 6.951 -5.803 1.00 85.50 78 SER A CA 1
ATOM 604 C C . SER A 1 78 ? 7.252 5.718 -4.989 1.00 85.50 78 SER A C 1
ATOM 606 O O . SER A 1 78 ? 6.133 5.220 -5.075 1.00 85.50 78 SER A O 1
ATOM 608 N N . ILE A 1 79 ? 8.144 5.271 -4.106 1.00 84.62 79 ILE A N 1
ATOM 609 C CA . ILE A 1 79 ? 7.852 4.233 -3.114 1.00 84.62 79 ILE A CA 1
ATOM 610 C C . ILE A 1 79 ? 6.722 4.656 -2.166 1.00 84.62 79 ILE A C 1
ATOM 612 O O . ILE A 1 79 ? 5.790 3.883 -1.921 1.00 84.62 79 ILE A O 1
ATOM 616 N N . TYR A 1 80 ? 6.797 5.880 -1.633 1.00 84.44 80 TYR A N 1
ATOM 617 C CA . TYR A 1 80 ? 5.751 6.441 -0.783 1.00 84.44 80 TYR A CA 1
ATOM 618 C C . TYR A 1 80 ? 4.416 6.467 -1.528 1.00 84.44 80 TYR A C 1
ATOM 620 O O . TYR A 1 80 ? 3.389 6.102 -0.956 1.00 84.44 80 TYR A O 1
ATOM 628 N N . GLU A 1 81 ? 4.423 6.846 -2.804 1.00 90.69 81 GLU A N 1
ATOM 629 C CA . GLU A 1 81 ? 3.226 6.916 -3.628 1.00 90.69 81 GLU A CA 1
ATOM 630 C C . GLU A 1 81 ? 2.586 5.541 -3.866 1.00 90.69 81 GLU A C 1
ATOM 632 O O . GLU A 1 81 ? 1.359 5.429 -3.770 1.00 90.69 81 GLU A O 1
ATOM 637 N N . ILE A 1 82 ? 3.371 4.483 -4.095 1.00 92.06 82 ILE A N 1
ATOM 638 C CA . ILE A 1 82 ? 2.826 3.122 -4.246 1.00 92.06 82 ILE A CA 1
ATOM 639 C C . ILE A 1 82 ? 2.163 2.671 -2.943 1.00 92.06 82 ILE A C 1
ATOM 641 O O . ILE A 1 82 ? 1.006 2.245 -2.954 1.00 92.06 82 ILE A O 1
ATOM 645 N N . ILE A 1 83 ? 2.870 2.805 -1.816 1.00 89.62 83 ILE A N 1
ATOM 646 C CA . ILE A 1 83 ? 2.358 2.402 -0.499 1.00 89.62 83 ILE A CA 1
ATOM 647 C C . ILE A 1 83 ? 1.096 3.192 -0.149 1.00 89.62 83 ILE A C 1
ATOM 649 O O . ILE A 1 83 ? 0.103 2.597 0.267 1.00 89.62 83 ILE A O 1
ATOM 653 N N . SER A 1 84 ? 1.107 4.507 -0.372 1.00 90.00 84 SER A N 1
ATOM 654 C CA . SER A 1 84 ? -0.056 5.368 -0.140 1.00 90.00 84 SER A CA 1
ATOM 655 C C . SER A 1 84 ? -1.243 4.928 -0.984 1.00 90.00 84 SER A C 1
ATOM 657 O O . SER A 1 84 ? -2.326 4.730 -0.453 1.00 90.00 84 SER A O 1
ATOM 659 N N . THR A 1 85 ? -1.026 4.670 -2.277 1.00 94.06 85 THR A N 1
ATOM 660 C CA . THR A 1 85 ? -2.088 4.251 -3.202 1.00 94.06 85 THR A CA 1
ATOM 661 C C . THR A 1 85 ? -2.782 2.968 -2.735 1.00 94.06 85 THR A C 1
ATOM 663 O O . THR A 1 85 ? -4.007 2.871 -2.811 1.00 94.06 85 THR A O 1
ATOM 666 N N . VAL A 1 86 ? -2.032 1.980 -2.233 1.00 93.25 86 VAL A N 1
ATOM 667 C CA . VAL A 1 86 ? -2.622 0.726 -1.735 1.00 93.25 86 VAL A CA 1
ATOM 668 C C . VAL A 1 86 ? -3.299 0.921 -0.379 1.00 93.25 86 VAL A C 1
ATOM 670 O O . VAL A 1 86 ? -4.439 0.490 -0.191 1.00 93.25 86 VAL A O 1
ATOM 673 N N . LEU A 1 87 ? -2.625 1.581 0.564 1.00 90.56 87 LEU A N 1
ATOM 674 C CA . LEU A 1 87 ? -3.150 1.754 1.917 1.00 90.56 87 LEU A CA 1
ATOM 675 C C . LEU A 1 87 ? -4.362 2.679 1.957 1.00 90.56 87 LEU A C 1
ATOM 677 O O . LEU A 1 87 ? -5.299 2.385 2.690 1.00 90.56 87 LEU A O 1
ATOM 681 N N . ASP A 1 88 ? -4.396 3.737 1.149 1.00 89.88 88 ASP A N 1
ATOM 682 C CA . ASP A 1 88 ? -5.559 4.619 1.052 1.00 89.88 88 ASP A CA 1
ATOM 683 C C . ASP A 1 88 ? -6.792 3.839 0.593 1.00 89.88 88 ASP A C 1
ATOM 685 O O . ASP A 1 88 ? -7.848 3.961 1.205 1.00 89.88 88 ASP A O 1
ATOM 689 N N . LYS A 1 89 ? -6.659 2.962 -0.413 1.00 91.88 89 LYS A N 1
ATOM 690 C CA . LYS A 1 89 ? -7.765 2.098 -0.863 1.00 91.88 89 LYS A CA 1
ATOM 691 C C . LYS A 1 89 ? -8.265 1.187 0.249 1.00 91.88 89 LYS A C 1
ATOM 693 O O . LYS A 1 89 ? -9.472 1.110 0.472 1.00 91.88 89 LYS A O 1
ATOM 698 N N . TYR A 1 90 ? -7.348 0.529 0.957 1.00 92.25 90 TYR A N 1
ATOM 699 C CA . TYR A 1 90 ? -7.701 -0.333 2.080 1.00 92.25 90 TYR A CA 1
ATOM 700 C C . TYR A 1 90 ? -8.386 0.458 3.206 1.00 92.25 90 TYR A C 1
ATOM 702 O O . TYR A 1 90 ? -9.478 0.089 3.631 1.00 92.25 90 TYR A O 1
ATOM 710 N N . ILE A 1 91 ? -7.817 1.580 3.650 1.00 89.56 91 ILE A N 1
ATOM 711 C CA . ILE A 1 91 ? -8.387 2.393 4.737 1.00 89.56 91 ILE A CA 1
ATOM 712 C C . ILE A 1 91 ? -9.743 2.977 4.328 1.00 89.56 91 ILE A C 1
ATOM 714 O O . ILE A 1 91 ? -10.685 2.965 5.119 1.00 89.56 91 ILE A O 1
ATOM 718 N N . SER A 1 92 ? -9.888 3.446 3.087 1.00 90.00 92 SER A N 1
ATOM 719 C CA . SER A 1 92 ? -11.176 3.900 2.550 1.00 90.00 92 SER A CA 1
ATOM 720 C C . SER A 1 92 ? -12.214 2.781 2.474 1.00 90.00 92 SER A C 1
ATOM 722 O O . SER A 1 92 ? -13.410 3.064 2.472 1.00 90.00 92 SER A O 1
ATOM 724 N N . SER A 1 93 ? -11.778 1.521 2.433 1.00 91.12 93 SER A N 1
ATOM 725 C CA . SER A 1 93 ? -12.663 0.362 2.491 1.00 91.12 93 SER A CA 1
ATOM 726 C C . SER A 1 93 ? -13.130 0.028 3.915 1.00 91.12 93 SER A C 1
ATOM 728 O O . SER A 1 93 ? -14.103 -0.700 4.064 1.00 91.12 93 SER A O 1
ATOM 730 N N . LEU A 1 94 ? -12.525 0.572 4.968 1.00 91.00 94 LEU A N 1
ATOM 731 C CA . LEU A 1 94 ? -12.994 0.354 6.337 1.00 91.00 94 LEU A CA 1
ATOM 732 C C . LEU A 1 94 ? -14.263 1.170 6.633 1.00 91.00 94 LEU A C 1
ATOM 734 O O . LEU A 1 94 ? -14.454 2.268 6.097 1.00 91.00 94 LEU A O 1
ATOM 738 N N . SER A 1 95 ? -15.126 0.646 7.504 1.00 91.25 95 SER A N 1
ATOM 739 C CA . SER A 1 95 ? -16.178 1.450 8.141 1.00 91.25 95 SER A CA 1
ATOM 740 C C . SER A 1 95 ? -15.565 2.507 9.062 1.00 91.25 95 SER A C 1
ATOM 742 O O . SER A 1 95 ? -14.403 2.403 9.455 1.00 91.25 95 SER A O 1
ATOM 744 N N . ASP A 1 96 ? -16.330 3.536 9.417 1.00 87.38 96 ASP A N 1
ATOM 745 C CA . ASP A 1 96 ? -15.808 4.609 10.269 1.00 87.38 96 ASP A CA 1
ATOM 746 C C . ASP A 1 96 ? -15.441 4.106 11.675 1.00 87.38 96 ASP A C 1
ATOM 748 O O . ASP A 1 96 ? -14.402 4.500 12.199 1.00 87.38 96 ASP A O 1
ATOM 752 N N . GLU A 1 97 ? -16.188 3.135 12.211 1.00 87.81 97 GLU A N 1
ATOM 753 C CA . GLU A 1 97 ? -15.856 2.450 13.469 1.00 87.81 97 GLU A CA 1
ATOM 754 C C . GLU A 1 97 ? -14.542 1.654 13.362 1.00 87.81 97 GLU A C 1
ATOM 756 O O . GLU A 1 97 ? -13.681 1.725 14.238 1.00 87.81 97 GLU A O 1
ATOM 761 N N . GLN A 1 98 ? -14.341 0.916 12.264 1.00 91.00 98 GLN A N 1
ATOM 762 C CA . GLN A 1 98 ? -13.090 0.183 12.029 1.00 91.00 98 GLN A CA 1
ATOM 763 C C . GLN A 1 98 ? -11.900 1.137 11.873 1.00 91.00 98 GLN A C 1
ATOM 765 O O . GLN A 1 98 ? -10.816 0.861 12.389 1.00 91.00 98 GLN A O 1
ATOM 770 N N . LYS A 1 99 ? -12.082 2.277 11.193 1.00 87.50 99 LYS A N 1
ATOM 771 C CA . LYS A 1 99 ? -11.046 3.315 11.127 1.00 87.50 99 LYS A CA 1
ATOM 772 C C . LYS A 1 99 ? -10.716 3.800 12.532 1.00 87.50 99 LYS A C 1
ATOM 774 O O . LYS A 1 99 ? -9.550 3.762 12.900 1.00 87.50 99 LYS A O 1
ATOM 779 N N . GLU A 1 100 ? -11.714 4.217 13.308 1.00 83.06 100 GLU A N 1
ATOM 780 C CA . GLU A 1 100 ? -11.539 4.716 14.676 1.00 83.06 100 GLU A CA 1
ATOM 781 C C . GLU A 1 100 ? -10.750 3.729 15.545 1.00 83.06 100 GLU A C 1
ATOM 783 O O . GLU A 1 100 ? -9.694 4.091 16.060 1.00 83.06 100 GLU A O 1
ATOM 788 N N . LYS A 1 101 ? -11.161 2.458 15.583 1.00 86.12 101 LYS A N 1
ATOM 789 C CA . LYS A 1 101 ? -10.462 1.389 16.312 1.00 86.12 101 LYS A CA 1
ATOM 790 C C . LYS A 1 101 ? -9.008 1.200 15.863 1.00 86.12 101 LYS A C 1
ATOM 792 O O . LYS A 1 101 ? -8.104 1.065 16.690 1.00 86.12 101 LYS A O 1
ATOM 797 N N . LEU A 1 102 ? -8.757 1.200 14.550 1.00 85.00 102 LEU A N 1
ATOM 798 C CA . LEU A 1 102 ? -7.399 1.122 14.003 1.00 85.00 102 LEU A CA 1
ATOM 799 C C . LEU A 1 102 ? -6.552 2.323 14.451 1.00 85.00 102 LEU A C 1
ATOM 801 O O . LEU A 1 102 ? -5.376 2.161 14.787 1.00 85.00 102 LEU A O 1
ATOM 805 N N . TRP A 1 103 ? -7.144 3.515 14.497 1.00 77.38 103 TRP A N 1
ATOM 806 C CA . TRP A 1 103 ? -6.470 4.734 14.937 1.00 77.38 103 TRP A CA 1
ATOM 807 C C . TRP A 1 103 ? -6.178 4.757 16.422 1.00 77.38 103 TRP A C 1
ATOM 809 O O . TRP A 1 103 ? -5.050 5.085 16.790 1.00 77.38 103 TRP A O 1
ATOM 819 N N . GLU A 1 104 ? -7.138 4.374 17.259 1.00 75.88 104 GLU A N 1
ATOM 820 C CA . GLU A 1 104 ? -6.926 4.209 18.696 1.00 75.88 104 GLU A CA 1
ATOM 821 C C . GLU A 1 104 ? -5.723 3.307 18.948 1.00 75.88 104 GLU A C 1
ATOM 823 O O . GLU A 1 104 ? -4.824 3.676 19.703 1.00 75.88 104 GLU A O 1
ATOM 828 N N . LYS A 1 105 ? -5.631 2.183 18.229 1.00 77.31 105 LYS A N 1
ATOM 829 C CA . LYS A 1 105 ? -4.509 1.256 18.371 1.00 77.31 105 LYS A CA 1
ATOM 830 C C . LYS A 1 105 ? -3.181 1.849 17.889 1.00 77.31 105 LYS A C 1
ATOM 832 O O . LYS A 1 105 ? -2.173 1.713 18.572 1.00 77.31 105 LYS A O 1
ATOM 837 N N . ILE A 1 106 ? -3.160 2.553 16.754 1.00 72.00 106 ILE A N 1
ATOM 838 C CA . ILE A 1 106 ? -1.945 3.197 16.214 1.00 72.00 106 ILE A CA 1
ATOM 839 C C . ILE A 1 106 ? -1.446 4.349 17.107 1.00 72.00 106 ILE A C 1
ATOM 841 O O . ILE A 1 106 ? -0.228 4.543 17.219 1.00 72.00 106 ILE A O 1
ATOM 845 N N . ILE A 1 107 ? -2.362 5.126 17.701 1.00 62.19 107 ILE A N 1
ATOM 846 C CA . ILE A 1 107 ? -2.075 6.327 18.505 1.00 62.19 107 ILE A CA 1
ATOM 847 C C . ILE A 1 107 ? -1.789 5.976 19.970 1.00 62.19 107 ILE A C 1
ATOM 849 O O . ILE A 1 107 ? -0.907 6.605 20.557 1.00 62.19 107 ILE A O 1
ATOM 853 N N . ALA A 1 108 ? -2.441 4.959 20.550 1.00 62.78 108 ALA A N 1
ATOM 854 C CA . ALA A 1 108 ? -2.155 4.481 21.909 1.00 62.78 108 ALA A CA 1
ATOM 855 C C . ALA A 1 108 ? -0.665 4.133 22.101 1.00 62.78 108 ALA A C 1
ATOM 857 O O . ALA A 1 108 ? -0.091 4.407 23.151 1.00 62.78 108 ALA A O 1
ATOM 858 N N . GLN A 1 109 ? -0.003 3.665 21.041 1.00 58.47 109 GLN A N 1
ATOM 859 C CA . GLN A 1 109 ? 1.438 3.380 20.994 1.00 58.47 109 GLN A CA 1
ATOM 860 C C . GLN A 1 109 ? 2.342 4.624 21.138 1.00 58.47 109 GLN A C 1
ATOM 862 O O . GLN A 1 109 ? 3.535 4.498 21.408 1.00 58.47 109 GLN A O 1
ATOM 867 N N . GLN A 1 110 ? 1.820 5.844 20.939 1.00 49.84 110 GLN A N 1
ATOM 868 C CA . GLN A 1 110 ? 2.577 7.099 21.094 1.00 49.84 110 GLN A CA 1
ATOM 869 C C . GLN A 1 110 ? 2.425 7.761 22.473 1.00 49.84 110 GLN A C 1
ATOM 871 O O . GLN A 1 110 ? 3.101 8.765 22.731 1.00 49.84 110 GLN A O 1
ATOM 876 N N . LEU A 1 111 ? 1.653 7.173 23.400 1.00 45.28 111 LEU A N 1
ATOM 877 C CA . LEU A 1 111 ? 1.491 7.639 24.791 1.00 45.28 111 LEU A CA 1
ATOM 878 C C . LEU A 1 111 ? 2.757 7.480 25.666 1.00 45.28 111 LEU A C 1
ATOM 880 O O . LEU A 1 111 ? 2.679 7.399 26.888 1.00 45.28 111 LEU A O 1
ATOM 884 N N . GLY A 1 112 ? 3.939 7.483 25.044 1.00 43.50 112 GLY A N 1
ATOM 885 C CA . GLY A 1 112 ? 5.238 7.531 25.705 1.00 43.50 112 GLY A CA 1
ATOM 886 C C . GLY A 1 112 ? 6.065 8.797 25.458 1.00 43.50 112 GLY A C 1
ATOM 887 O O . GLY A 1 112 ? 7.006 9.005 26.220 1.00 43.50 112 GLY A O 1
ATOM 888 N N . LYS A 1 113 ? 5.794 9.650 24.446 1.00 40.44 113 LYS A N 1
ATOM 889 C CA . LYS A 1 113 ? 6.673 10.824 24.187 1.00 40.44 113 LYS A CA 1
ATOM 890 C C . LYS A 1 113 ? 6.055 12.122 23.662 1.00 40.44 113 LYS A C 1
ATOM 892 O O . LYS A 1 113 ? 6.767 13.122 23.694 1.00 40.44 113 LYS A O 1
ATOM 897 N N . ILE A 1 114 ? 4.801 12.191 23.212 1.00 40.16 114 ILE A N 1
ATOM 898 C CA . ILE A 1 114 ? 4.228 13.471 22.749 1.00 40.16 114 ILE A CA 1
ATOM 899 C C . ILE A 1 114 ? 2.773 13.564 23.203 1.00 40.16 114 ILE A C 1
ATOM 901 O O . ILE A 1 114 ? 1.975 12.668 22.948 1.00 40.16 114 ILE A O 1
ATOM 905 N N . GLY A 1 115 ? 2.465 14.638 23.933 1.00 43.16 115 GLY A N 1
ATOM 906 C CA . GLY A 1 115 ? 1.159 14.895 24.526 1.00 43.16 115 GLY A CA 1
ATOM 907 C C . GLY A 1 115 ? 0.025 14.822 23.508 1.00 43.16 115 GLY A C 1
ATOM 908 O O . GLY A 1 115 ? 0.151 15.273 22.370 1.00 43.16 115 GLY A O 1
ATOM 909 N N . ALA A 1 116 ? -1.087 14.249 23.957 1.00 43.97 116 ALA A N 1
ATOM 910 C CA . ALA A 1 116 ? -2.336 14.116 23.230 1.00 43.97 116 ALA A CA 1
ATOM 911 C C . ALA A 1 116 ? -2.974 15.487 22.932 1.00 43.97 116 ALA A C 1
ATOM 913 O O . ALA A 1 116 ? -3.953 15.875 23.562 1.00 43.97 116 ALA A O 1
ATOM 914 N N . ASN A 1 117 ? -2.442 16.215 21.950 1.00 41.62 117 ASN A N 1
ATOM 915 C CA . ASN A 1 117 ? -3.154 17.323 21.327 1.00 41.62 117 ASN A CA 1
ATOM 916 C C . ASN A 1 117 ? -3.780 16.848 20.015 1.00 41.62 117 ASN A C 1
ATOM 918 O O . ASN A 1 117 ? -3.111 16.671 19.002 1.00 41.62 117 ASN A O 1
ATOM 922 N N . SER A 1 118 ? -5.073 16.546 20.145 1.00 50.38 118 SER A N 1
ATOM 923 C CA . SER A 1 118 ? -6.188 16.948 19.284 1.00 50.38 118 SER A CA 1
ATOM 924 C C . SER A 1 118 ? -5.940 17.125 17.772 1.00 50.38 118 SER A C 1
ATOM 926 O O . SER A 1 118 ? -5.066 17.851 17.317 1.00 50.38 118 SER A O 1
ATOM 928 N N . LEU A 1 119 ? -6.866 16.554 16.987 1.00 45.69 119 LEU A N 1
ATOM 929 C CA . LEU A 1 119 ? -7.127 16.870 15.571 1.00 45.69 119 LEU A CA 1
ATOM 930 C C . LEU A 1 119 ? -6.182 16.259 14.524 1.00 45.69 119 LEU A C 1
ATOM 932 O O . LEU A 1 119 ? -5.733 16.935 13.601 1.00 45.69 119 LEU A O 1
ATOM 936 N N . ILE A 1 120 ? -5.996 14.939 14.555 1.00 49.97 120 ILE A N 1
ATOM 937 C CA . ILE A 1 120 ? -5.439 14.201 13.410 1.00 49.97 120 ILE A CA 1
ATOM 938 C C . ILE A 1 120 ? -6.522 13.314 12.791 1.00 49.97 120 ILE A C 1
ATOM 940 O O . ILE A 1 120 ? -6.271 12.149 12.567 1.00 49.97 120 ILE A O 1
ATOM 944 N N . PHE A 1 121 ? -7.731 13.817 12.515 1.00 46.47 121 PHE A N 1
ATOM 945 C CA . PHE A 1 121 ? -8.691 13.075 11.670 1.00 46.47 121 PHE A CA 1
ATOM 946 C C . PHE A 1 121 ? -8.461 13.339 10.165 1.00 46.47 121 PHE A C 1
ATOM 948 O O . PHE A 1 121 ? -8.706 12.478 9.330 1.00 46.47 121 PHE A O 1
ATOM 955 N N . GLY A 1 122 ? -7.897 14.498 9.794 1.00 49.81 122 GLY A N 1
ATOM 956 C CA . GLY A 1 122 ? -7.656 14.866 8.386 1.00 49.81 122 GLY A CA 1
ATOM 957 C C . GLY A 1 122 ? -6.354 14.336 7.761 1.00 49.81 122 GLY A C 1
ATOM 958 O O . GLY A 1 122 ? -6.191 14.397 6.548 1.00 49.81 122 GLY A O 1
ATOM 959 N N . HIS A 1 123 ? -5.413 13.828 8.567 1.00 54.84 123 HIS A N 1
ATOM 960 C CA . HIS A 1 123 ? -4.082 13.374 8.115 1.00 54.84 123 HIS A CA 1
ATOM 961 C C . HIS A 1 123 ? -3.783 11.918 8.505 1.00 54.84 123 HIS A C 1
ATOM 963 O O . HIS A 1 123 ? -2.631 11.489 8.467 1.00 54.84 123 HIS A O 1
ATOM 969 N N . MET A 1 124 ? -4.815 11.164 8.885 1.00 63.53 124 MET A N 1
ATOM 970 C CA . MET A 1 124 ? -4.680 9.857 9.520 1.00 63.53 124 MET A CA 1
ATOM 971 C C . MET A 1 124 ? -3.881 8.872 8.668 1.00 63.53 124 MET A C 1
ATOM 973 O O . MET A 1 124 ? -2.848 8.368 9.111 1.00 63.53 124 MET A O 1
ATOM 977 N N . ASN A 1 125 ? -4.276 8.696 7.403 1.00 65.69 125 ASN A N 1
ATOM 978 C CA . ASN A 1 125 ? -3.622 7.778 6.470 1.00 65.69 125 ASN A CA 1
ATOM 979 C C . ASN A 1 125 ? -2.110 8.035 6.397 1.00 65.69 125 ASN A C 1
ATOM 981 O O . ASN A 1 125 ? -1.324 7.092 6.416 1.00 65.69 125 ASN A O 1
ATOM 985 N N . LYS A 1 126 ? -1.682 9.307 6.437 1.00 71.50 126 LYS A N 1
ATOM 986 C CA . LYS A 1 126 ? -0.263 9.688 6.374 1.00 71.50 126 LYS A CA 1
ATOM 987 C C . LYS A 1 126 ? 0.548 9.164 7.561 1.00 71.50 126 LYS A C 1
ATOM 989 O O . LYS A 1 126 ? 1.723 8.854 7.379 1.00 71.50 126 LYS A O 1
ATOM 994 N N . VAL A 1 127 ? -0.036 9.033 8.754 1.00 71.75 127 VAL A N 1
ATOM 995 C CA . VAL A 1 127 ? 0.659 8.489 9.937 1.00 71.75 127 VAL A CA 1
ATOM 996 C C . VAL A 1 127 ? 0.927 6.992 9.767 1.00 71.75 127 VAL A C 1
ATOM 998 O O . VAL A 1 127 ? 2.064 6.554 9.931 1.00 71.75 127 VAL A O 1
ATOM 1001 N N . LEU A 1 128 ? -0.080 6.213 9.362 1.00 73.88 128 LEU A N 1
ATOM 1002 C CA . LEU A 1 128 ? 0.103 4.783 9.088 1.00 73.88 128 LEU A CA 1
ATOM 1003 C C . LEU A 1 128 ? 1.062 4.554 7.908 1.00 73.88 128 LEU A C 1
ATOM 1005 O O . LEU A 1 128 ? 2.006 3.772 8.019 1.00 73.88 128 LEU A O 1
ATOM 1009 N N . ILE A 1 129 ? 0.870 5.293 6.811 1.00 76.25 129 ILE A N 1
ATOM 1010 C CA . ILE A 1 129 ? 1.733 5.248 5.624 1.00 76.25 129 ILE A CA 1
ATOM 1011 C C . ILE A 1 129 ? 3.178 5.593 6.002 1.00 76.25 129 ILE A C 1
ATOM 1013 O O . ILE A 1 129 ? 4.090 4.845 5.668 1.00 76.25 129 ILE A O 1
ATOM 1017 N N . SER A 1 130 ? 3.414 6.694 6.724 1.00 74.56 130 SER A N 1
ATOM 1018 C CA . SER A 1 130 ? 4.770 7.101 7.123 1.00 74.56 130 SER A CA 1
ATOM 1019 C C . SER A 1 130 ? 5.453 6.070 8.018 1.00 74.56 130 SER A C 1
ATOM 1021 O O . SER A 1 130 ? 6.656 5.851 7.873 1.00 74.56 130 SER A O 1
ATOM 1023 N N . ARG A 1 131 ? 4.708 5.377 8.888 1.00 74.12 131 ARG A N 1
ATOM 1024 C CA . ARG A 1 131 ? 5.240 4.269 9.692 1.00 74.12 131 ARG A CA 1
ATOM 1025 C C . ARG A 1 131 ? 5.688 3.099 8.815 1.00 74.12 131 ARG A C 1
ATOM 1027 O O . ARG A 1 131 ? 6.792 2.599 9.006 1.00 74.12 131 ARG A O 1
ATOM 1034 N N . ILE A 1 132 ? 4.873 2.697 7.842 1.00 74.38 132 ILE A N 1
ATOM 1035 C CA . ILE A 1 132 ? 5.204 1.592 6.930 1.00 74.38 132 ILE A CA 1
ATOM 1036 C C . ILE A 1 132 ? 6.386 1.978 6.028 1.00 74.38 132 ILE A C 1
ATOM 1038 O O . ILE A 1 132 ? 7.365 1.240 5.944 1.00 74.38 132 ILE A O 1
ATOM 1042 N N . VAL A 1 133 ? 6.357 3.174 5.434 1.00 72.69 133 VAL A N 1
ATOM 1043 C CA . VAL A 1 133 ? 7.416 3.682 4.547 1.00 72.69 133 VAL A CA 1
ATOM 1044 C C . VAL A 1 133 ? 8.744 3.862 5.287 1.00 72.69 133 VAL A C 1
ATOM 1046 O O . VAL A 1 133 ? 9.785 3.452 4.776 1.00 72.69 133 VAL A O 1
ATOM 1049 N N . SER A 1 134 ? 8.737 4.461 6.485 1.00 68.25 134 SER A N 1
ATOM 1050 C CA . SER A 1 134 ? 9.969 4.677 7.260 1.00 68.25 134 SER A CA 1
ATOM 1051 C C . SER A 1 134 ? 10.658 3.361 7.601 1.00 68.25 134 SER A C 1
ATOM 1053 O O . SER A 1 134 ? 11.868 3.267 7.434 1.00 68.25 134 SER A O 1
ATOM 1055 N N . ARG A 1 135 ? 9.902 2.326 7.980 1.00 66.44 135 ARG A N 1
ATOM 1056 C CA . ARG A 1 135 ? 10.442 0.995 8.298 1.00 66.44 135 ARG A CA 1
ATOM 1057 C C . ARG A 1 135 ? 10.907 0.222 7.064 1.00 66.44 135 ARG A C 1
ATOM 1059 O O . ARG A 1 135 ? 11.868 -0.533 7.146 1.00 66.44 135 ARG A O 1
ATOM 1066 N N . MET A 1 136 ? 10.272 0.436 5.913 1.00 66.62 136 MET A N 1
ATOM 1067 C CA . MET A 1 136 ? 10.664 -0.207 4.659 1.00 66.62 136 MET A CA 1
ATOM 1068 C C . MET A 1 136 ? 12.016 0.307 4.132 1.00 66.62 136 MET A C 1
ATOM 1070 O O . MET A 1 136 ? 12.857 -0.478 3.700 1.00 66.62 136 MET A O 1
ATOM 1074 N N . ILE A 1 137 ? 12.263 1.618 4.203 1.00 56.72 137 ILE A N 1
ATOM 1075 C CA . ILE A 1 137 ? 13.470 2.236 3.623 1.00 56.72 137 ILE A CA 1
ATOM 1076 C C . ILE A 1 137 ? 14.756 1.819 4.349 1.00 56.72 137 ILE A C 1
ATOM 1078 O O . ILE A 1 137 ? 15.802 1.750 3.714 1.00 56.72 137 ILE A O 1
ATOM 1082 N N . PHE A 1 138 ? 14.693 1.471 5.637 1.00 50.69 138 PHE A N 1
ATOM 1083 C CA . PHE A 1 138 ? 15.852 0.914 6.350 1.00 50.69 138 PHE A CA 1
ATOM 1084 C C . PHE A 1 138 ? 16.206 -0.520 5.912 1.00 50.69 138 PHE A C 1
ATOM 1086 O O . PHE A 1 138 ? 17.345 -0.939 6.090 1.00 50.69 138 PHE A O 1
ATOM 1093 N N . SER A 1 139 ? 15.271 -1.257 5.297 1.00 50.41 139 SER A N 1
ATOM 1094 C CA . SER A 1 139 ? 15.462 -2.666 4.906 1.00 50.41 139 SER A CA 1
ATOM 1095 C C . SER A 1 139 ? 15.903 -2.887 3.453 1.00 50.41 139 SER A C 1
ATOM 1097 O O . SER A 1 139 ? 16.394 -3.964 3.119 1.00 50.41 139 SER A O 1
ATOM 1099 N N . ILE A 1 140 ? 15.759 -1.883 2.581 1.00 52.84 140 ILE A N 1
ATOM 1100 C CA . ILE A 1 140 ? 16.114 -1.984 1.160 1.00 52.84 140 ILE A CA 1
ATOM 1101 C C . ILE A 1 140 ? 17.412 -1.213 0.921 1.00 52.84 140 ILE A C 1
ATOM 1103 O O . ILE A 1 140 ? 17.427 0.018 0.931 1.00 52.84 140 ILE A O 1
ATOM 1107 N N . SER A 1 141 ? 18.511 -1.912 0.628 1.00 50.62 141 SER A N 1
ATOM 1108 C CA . SER A 1 141 ? 19.681 -1.265 0.034 1.00 50.62 141 SER A CA 1
ATOM 1109 C C . SER A 1 141 ? 19.365 -0.935 -1.430 1.00 50.62 141 SER A C 1
ATOM 1111 O O . SER A 1 141 ? 19.548 -1.744 -2.337 1.00 50.62 141 SER A O 1
ATOM 1113 N N . MET A 1 142 ? 18.877 0.286 -1.680 1.00 49.22 142 MET A N 1
ATOM 1114 C CA . MET A 1 142 ? 18.550 0.786 -3.029 1.00 49.22 142 MET A CA 1
ATOM 1115 C C . MET A 1 142 ? 19.727 0.619 -4.019 1.00 49.22 142 MET A C 1
ATOM 1117 O O . MET A 1 142 ? 19.530 0.501 -5.226 1.00 49.22 142 MET A O 1
ATOM 1121 N N . SER A 1 143 ? 20.956 0.526 -3.499 1.00 42.53 143 SER A N 1
ATOM 1122 C CA . SER A 1 143 ? 22.194 0.268 -4.239 1.00 42.53 143 SER A CA 1
ATOM 1123 C C . SER A 1 143 ? 22.293 -1.121 -4.894 1.00 42.53 143 SER A C 1
ATOM 1125 O O . SER A 1 143 ? 23.044 -1.264 -5.855 1.00 42.53 143 SER A O 1
ATOM 1127 N N . PHE A 1 144 ? 21.559 -2.146 -4.436 1.00 48.88 144 PHE A N 1
ATOM 1128 C CA . PHE A 1 144 ? 21.570 -3.479 -5.070 1.00 48.88 144 PHE A CA 1
ATOM 1129 C C . PHE A 1 144 ? 20.747 -3.498 -6.379 1.00 48.88 144 PHE A C 1
ATOM 1131 O O . PHE A 1 144 ? 21.013 -4.291 -7.282 1.00 48.88 144 PHE A O 1
ATOM 1138 N N . LEU A 1 145 ? 19.775 -2.583 -6.507 1.00 50.19 145 LEU A N 1
ATOM 1139 C CA . LEU A 1 145 ? 18.753 -2.540 -7.565 1.00 50.19 145 LEU A CA 1
ATOM 1140 C C . LEU A 1 145 ? 19.287 -2.156 -8.949 1.00 50.19 145 LEU A C 1
ATOM 1142 O O . LEU A 1 145 ? 18.717 -2.549 -9.964 1.00 50.19 145 LEU A O 1
ATOM 1146 N N . LEU A 1 146 ? 20.380 -1.397 -8.995 1.00 48.66 146 LEU A N 1
ATOM 1147 C CA . LEU A 1 146 ? 20.891 -0.796 -10.229 1.00 48.66 146 LEU A CA 1
ATOM 1148 C C . LEU A 1 146 ? 21.778 -1.744 -11.051 1.00 48.66 146 LEU A C 1
ATOM 1150 O O . LEU A 1 146 ? 22.060 -1.455 -12.211 1.00 48.66 146 LEU A O 1
ATOM 1154 N N . THR A 1 147 ? 22.193 -2.879 -10.478 1.00 49.78 147 THR A N 1
ATOM 1155 C CA . THR A 1 147 ? 23.327 -3.660 -11.011 1.00 49.78 147 THR A CA 1
ATOM 1156 C C . THR A 1 147 ? 22.976 -5.112 -11.369 1.00 49.78 147 THR A C 1
ATOM 1158 O O . THR A 1 147 ? 23.778 -5.793 -12.005 1.00 49.78 147 THR A O 1
ATOM 1161 N N . ALA A 1 148 ? 21.785 -5.611 -11.011 1.00 56.19 148 ALA A N 1
ATOM 1162 C CA . ALA A 1 148 ? 21.398 -7.009 -11.233 1.00 56.19 148 ALA A CA 1
ATOM 1163 C C . ALA A 1 148 ? 20.241 -7.150 -12.244 1.00 56.19 148 ALA A C 1
ATOM 1165 O O . ALA A 1 148 ? 19.095 -6.813 -11.944 1.00 56.19 148 ALA A O 1
ATOM 1166 N N . GLY A 1 149 ? 20.502 -7.745 -13.417 1.00 57.16 149 GLY A N 1
ATOM 1167 C CA . GLY A 1 149 ? 19.470 -8.066 -14.423 1.00 57.16 149 GLY A CA 1
ATOM 1168 C C . GLY A 1 149 ? 18.326 -8.957 -13.900 1.00 57.16 149 GLY A C 1
ATOM 1169 O O . GLY A 1 149 ? 17.199 -8.898 -14.398 1.00 57.16 149 GLY A O 1
ATOM 1170 N N . ALA A 1 150 ? 18.573 -9.714 -12.823 1.00 59.25 150 ALA A N 1
ATOM 1171 C CA . ALA A 1 150 ? 17.559 -10.502 -12.121 1.00 59.25 150 ALA A CA 1
ATOM 1172 C C . ALA A 1 150 ? 16.410 -9.641 -11.559 1.00 59.25 150 ALA A C 1
ATOM 1174 O O . ALA A 1 150 ? 15.249 -10.047 -11.618 1.00 59.25 150 ALA A O 1
ATOM 1175 N N . MET A 1 151 ? 16.696 -8.430 -11.068 1.00 63.28 151 MET A N 1
ATOM 1176 C CA . MET A 1 151 ? 15.655 -7.555 -10.521 1.00 63.28 151 MET A CA 1
ATOM 1177 C C . MET A 1 151 ? 14.838 -6.848 -11.592 1.00 63.28 151 MET A C 1
ATOM 1179 O O . MET A 1 151 ? 13.645 -6.655 -11.385 1.00 63.28 151 MET A O 1
ATOM 1183 N N . GLN A 1 152 ? 15.417 -6.562 -12.761 1.00 65.75 152 GLN A N 1
ATOM 1184 C CA . GLN A 1 152 ? 14.639 -6.065 -13.899 1.00 65.75 152 GLN A CA 1
ATOM 1185 C C . GLN A 1 152 ? 13.602 -7.104 -14.340 1.00 65.75 152 GLN A C 1
ATOM 1187 O O . GLN A 1 152 ? 12.422 -6.793 -14.477 1.00 65.75 152 GLN A O 1
ATOM 1192 N N . SER A 1 153 ? 14.015 -8.368 -14.471 1.00 70.56 153 SER A N 1
ATOM 1193 C CA . SER A 1 153 ? 13.098 -9.463 -14.815 1.00 70.56 153 SER A CA 1
ATOM 1194 C C . SER A 1 153 ? 12.007 -9.655 -13.758 1.00 70.56 153 SER A C 1
ATOM 1196 O O . SER A 1 153 ? 10.844 -9.870 -14.101 1.00 70.56 153 SER A O 1
ATOM 1198 N N . ARG A 1 154 ? 12.355 -9.521 -12.472 1.00 73.06 154 ARG A N 1
ATOM 1199 C CA . ARG A 1 154 ? 11.396 -9.617 -11.366 1.00 73.06 154 ARG A CA 1
ATOM 1200 C C . ARG A 1 154 ? 10.422 -8.437 -11.317 1.00 73.06 154 ARG A C 1
ATOM 1202 O O . ARG A 1 154 ? 9.248 -8.658 -11.051 1.00 73.06 154 ARG A O 1
ATOM 1209 N N . ALA A 1 155 ? 10.878 -7.219 -11.600 1.00 82.12 155 ALA A N 1
ATOM 1210 C CA . ALA A 1 155 ? 10.032 -6.032 -11.706 1.00 82.12 155 ALA A CA 1
ATOM 1211 C C . ALA A 1 155 ? 8.990 -6.187 -12.823 1.00 82.12 155 ALA A C 1
ATOM 1213 O O . ALA A 1 155 ? 7.799 -5.991 -12.588 1.00 82.12 155 ALA A O 1
ATOM 1214 N N . VAL A 1 156 ? 9.418 -6.641 -14.008 1.00 83.62 156 VAL A N 1
ATOM 1215 C CA . VAL A 1 156 ? 8.513 -6.944 -15.129 1.00 83.62 156 VAL A CA 1
ATOM 1216 C C . VAL A 1 156 ? 7.528 -8.055 -14.757 1.00 83.62 156 VAL A C 1
ATOM 1218 O O . VAL A 1 156 ? 6.334 -7.935 -15.023 1.00 83.62 156 VAL A O 1
ATOM 1221 N N . TYR A 1 157 ? 8.003 -9.131 -14.122 1.00 83.00 157 TYR A N 1
ATOM 1222 C CA . TYR A 1 157 ? 7.137 -10.229 -13.694 1.00 83.00 157 TYR A CA 1
ATOM 1223 C C . TYR A 1 157 ? 6.095 -9.776 -12.661 1.00 83.00 157 TYR A C 1
ATOM 1225 O O . TYR A 1 157 ? 4.911 -10.027 -12.855 1.00 83.00 157 TYR A O 1
ATOM 1233 N N . SER A 1 158 ? 6.513 -9.067 -11.609 1.00 86.19 158 SER A N 1
ATOM 1234 C CA . SER A 1 158 ? 5.625 -8.559 -10.554 1.00 86.19 158 SER A CA 1
ATOM 1235 C C . SER A 1 158 ? 4.604 -7.556 -11.109 1.00 86.19 158 SER A C 1
ATOM 1237 O O . SER A 1 158 ? 3.418 -7.670 -10.814 1.00 86.19 158 SER A O 1
ATOM 1239 N N . SER A 1 159 ? 5.015 -6.652 -12.007 1.00 91.12 159 SER A N 1
ATOM 1240 C CA . SER A 1 159 ? 4.111 -5.740 -12.729 1.00 91.12 159 SER A CA 1
ATOM 1241 C C . SER A 1 159 ? 3.038 -6.502 -13.529 1.00 91.12 159 SER A C 1
ATOM 1243 O O . SER A 1 159 ? 1.852 -6.171 -13.470 1.00 91.12 159 SER A O 1
ATOM 1245 N N . ARG A 1 160 ? 3.410 -7.585 -14.222 1.00 89.94 160 ARG A N 1
ATOM 1246 C CA . ARG A 1 160 ? 2.457 -8.430 -14.966 1.00 89.94 160 ARG A CA 1
ATOM 1247 C C . ARG A 1 160 ? 1.558 -9.261 -14.061 1.00 89.94 160 ARG A C 1
ATOM 1249 O O . ARG A 1 160 ? 0.371 -9.395 -14.349 1.00 89.94 160 ARG A O 1
ATOM 1256 N N . GLU A 1 161 ? 2.094 -9.805 -12.974 1.00 90.25 161 GLU A N 1
ATOM 1257 C CA . GLU A 1 161 ? 1.292 -10.495 -11.961 1.00 90.25 161 GLU A CA 1
ATOM 1258 C C . GLU A 1 161 ? 0.252 -9.534 -11.370 1.00 90.25 161 GLU A C 1
ATOM 1260 O O . GLU A 1 161 ? -0.917 -9.897 -11.233 1.00 90.25 161 GLU A O 1
ATOM 1265 N N . LEU A 1 162 ? 0.647 -8.284 -11.107 1.00 93.25 162 LEU A N 1
ATOM 1266 C CA . LEU A 1 162 ? -0.250 -7.232 -10.647 1.00 93.25 162 LEU A CA 1
ATOM 1267 C C . LEU A 1 162 ? -1.336 -6.910 -11.683 1.00 93.25 162 LEU A C 1
ATOM 1269 O O . LEU A 1 162 ? -2.495 -6.781 -11.297 1.00 93.25 162 LEU A O 1
ATOM 1273 N N . LEU A 1 163 ? -1.009 -6.833 -12.979 1.00 94.44 163 LEU A N 1
ATOM 1274 C CA . LEU A 1 163 ? -2.007 -6.649 -14.043 1.00 94.44 163 LEU A CA 1
ATOM 1275 C C . LEU A 1 163 ? -3.068 -7.752 -14.027 1.00 94.44 163 LEU A C 1
ATOM 1277 O O . LEU A 1 163 ? -4.247 -7.460 -14.194 1.00 94.44 163 LEU A O 1
ATOM 1281 N N . VAL A 1 164 ? -2.665 -9.007 -13.826 1.00 92.56 164 VAL A N 1
ATOM 1282 C CA . VAL A 1 164 ? -3.596 -10.144 -13.803 1.00 92.56 164 VAL A CA 1
ATOM 1283 C C . VAL A 1 164 ? -4.432 -10.150 -12.521 1.00 92.56 164 VAL A C 1
ATOM 1285 O O . VAL A 1 164 ? -5.647 -10.330 -12.579 1.00 92.56 164 VAL A O 1
ATOM 1288 N N . ARG A 1 165 ? -3.797 -9.947 -11.361 1.00 91.25 165 ARG A N 1
ATOM 1289 C CA . ARG A 1 165 ? -4.434 -10.060 -10.040 1.00 91.25 165 ARG A CA 1
ATOM 1290 C C . ARG A 1 165 ? -5.286 -8.844 -9.678 1.00 91.25 165 ARG A C 1
ATOM 1292 O O . ARG A 1 165 ? -6.369 -8.997 -9.120 1.00 91.25 165 ARG A O 1
ATOM 1299 N N . ASN A 1 166 ? -4.799 -7.643 -9.974 1.00 93.62 166 ASN A N 1
ATOM 1300 C CA . ASN A 1 166 ? -5.465 -6.380 -9.670 1.00 93.62 166 ASN A CA 1
ATOM 1301 C C . ASN A 1 166 ? -5.250 -5.354 -10.803 1.00 93.62 166 ASN A C 1
ATOM 1303 O O . ASN A 1 166 ? -4.507 -4.379 -10.634 1.00 93.62 166 ASN A O 1
ATOM 1307 N N . PRO A 1 167 ? -5.940 -5.524 -11.953 1.00 94.75 167 PRO A N 1
ATOM 1308 C CA . PRO A 1 167 ? -5.779 -4.647 -13.114 1.00 94.75 167 PRO A CA 1
ATOM 1309 C C . PRO A 1 167 ? -6.011 -3.165 -12.794 1.00 94.75 167 PRO A C 1
ATOM 1311 O O . PRO A 1 167 ? -5.385 -2.288 -13.382 1.00 94.75 167 PRO A O 1
ATOM 1314 N N . LYS A 1 168 ? -6.908 -2.865 -11.845 1.00 94.50 168 LYS A N 1
ATOM 1315 C CA . LYS A 1 168 ? -7.206 -1.487 -11.438 1.00 94.50 168 LYS A CA 1
ATOM 1316 C C . LYS A 1 168 ? -5.998 -0.833 -10.765 1.00 94.50 168 LYS A C 1
ATOM 1318 O O . LYS A 1 168 ? -5.637 0.278 -11.141 1.00 94.50 168 LYS A O 1
ATOM 1323 N N . LEU A 1 169 ? -5.371 -1.522 -9.808 1.00 95.44 169 LEU A N 1
ATOM 1324 C CA . LEU A 1 169 ? -4.161 -1.029 -9.147 1.00 95.44 169 LEU A CA 1
ATOM 1325 C C . LEU A 1 169 ? -2.993 -0.932 -10.136 1.00 95.44 169 LEU A C 1
ATOM 1327 O O . LEU A 1 169 ? -2.275 0.063 -10.123 1.00 95.44 169 LEU A O 1
ATOM 1331 N N . TYR A 1 170 ? -2.854 -1.911 -11.033 1.00 96.62 170 TYR A N 1
ATOM 1332 C CA . TYR A 1 170 ? -1.857 -1.877 -12.102 1.00 96.62 170 TYR A CA 1
ATOM 1333 C C . TYR A 1 170 ? -1.936 -0.594 -12.937 1.00 96.62 170 TYR A C 1
ATOM 1335 O O . TYR A 1 170 ? -0.949 0.132 -13.048 1.00 96.62 170 TYR A O 1
ATOM 1343 N N . TRP A 1 171 ? -3.108 -0.293 -13.508 1.00 97.44 171 TRP A N 1
ATOM 1344 C CA . TRP A 1 171 ? -3.259 0.866 -14.391 1.00 97.44 171 TRP A CA 1
ATOM 1345 C C . TRP A 1 171 ? -3.082 2.188 -13.649 1.00 97.44 171 TRP A C 1
ATOM 1347 O O . TRP A 1 171 ? -2.543 3.139 -14.212 1.00 97.44 171 TRP A O 1
ATOM 1357 N N . GLU A 1 172 ? -3.476 2.240 -12.380 1.00 96.94 172 GLU A N 1
ATOM 1358 C CA . GLU A 1 172 ? -3.283 3.414 -11.536 1.00 96.94 172 GLU A CA 1
ATOM 1359 C C . GLU A 1 172 ? -1.802 3.679 -11.257 1.00 96.94 172 GLU A C 1
ATOM 1361 O O . GLU A 1 172 ? -1.334 4.790 -11.501 1.00 96.94 172 GLU A O 1
ATOM 1366 N N . LEU A 1 173 ? -1.035 2.664 -10.846 1.00 96.94 173 LEU A N 1
ATOM 1367 C CA . LEU A 1 173 ? 0.411 2.802 -10.646 1.00 96.94 173 LEU A CA 1
ATOM 1368 C C . LEU A 1 173 ? 1.140 3.110 -11.958 1.00 96.94 173 LEU A C 1
ATOM 1370 O O . LEU A 1 173 ? 2.010 3.978 -11.996 1.00 96.94 173 LEU A O 1
ATOM 1374 N N . ARG A 1 174 ? 0.736 2.468 -13.056 1.00 96.00 174 ARG A N 1
ATOM 1375 C CA . ARG A 1 174 ? 1.283 2.746 -14.385 1.00 96.00 174 ARG A CA 1
ATOM 1376 C C . ARG A 1 174 ? 1.057 4.196 -14.810 1.00 96.00 174 ARG A C 1
ATOM 1378 O O . ARG A 1 174 ? 1.974 4.838 -15.317 1.00 96.00 174 ARG A O 1
ATOM 1385 N N . SER A 1 175 ? -0.137 4.737 -14.566 1.00 95.94 175 SER A N 1
ATOM 1386 C CA . SER A 1 175 ? -0.466 6.132 -14.892 1.00 95.94 175 SER A CA 1
ATOM 1387 C C . SER A 1 175 ? 0.321 7.160 -14.071 1.00 95.94 175 SER A C 1
ATOM 1389 O O . SER A 1 175 ? 0.466 8.301 -14.504 1.00 95.94 175 SER A O 1
ATOM 1391 N N . LYS A 1 176 ? 0.886 6.749 -12.929 1.00 95.31 176 LYS A N 1
ATOM 1392 C CA . LYS A 1 176 ? 1.704 7.576 -12.029 1.00 95.31 176 LYS A CA 1
ATOM 1393 C C . LYS A 1 176 ? 3.193 7.588 -12.400 1.00 95.31 176 LYS A C 1
ATOM 1395 O O . LYS A 1 176 ? 4.044 7.842 -11.559 1.00 95.31 176 LYS A O 1
ATOM 1400 N N . GLY A 1 177 ? 3.510 7.321 -13.666 1.00 93.06 177 GLY A N 1
ATOM 1401 C CA . GLY A 1 177 ? 4.888 7.256 -14.151 1.00 93.06 177 GLY A CA 1
ATOM 1402 C C . GLY A 1 177 ? 5.496 5.870 -13.977 1.00 93.06 177 GLY A C 1
ATOM 1403 O O . GLY A 1 177 ? 6.576 5.740 -13.420 1.00 93.06 177 GLY A O 1
ATOM 1404 N N . ASP A 1 178 ? 4.797 4.835 -14.447 1.00 94.69 178 ASP A N 1
ATOM 1405 C CA . ASP A 1 178 ? 5.293 3.453 -14.479 1.00 94.69 178 ASP A CA 1
ATOM 1406 C C . ASP A 1 178 ? 5.645 2.862 -13.095 1.00 94.69 178 ASP A C 1
ATOM 1408 O O . ASP A 1 178 ? 6.492 1.971 -12.972 1.00 94.69 178 ASP A O 1
ATOM 1412 N N . LEU A 1 179 ? 4.957 3.310 -12.035 1.00 95.19 179 LEU A N 1
ATOM 1413 C CA . LEU A 1 179 ? 5.175 2.818 -10.668 1.00 95.19 179 LEU A CA 1
ATOM 1414 C C . LEU A 1 179 ? 4.801 1.341 -10.492 1.00 95.19 179 LEU A C 1
ATOM 1416 O O . LEU A 1 179 ? 5.221 0.713 -9.520 1.00 95.19 179 LEU A O 1
ATOM 1420 N N . ASP A 1 180 ? 4.058 0.760 -11.439 1.00 94.75 180 ASP A N 1
ATOM 1421 C CA . ASP A 1 180 ? 3.781 -0.677 -11.483 1.00 94.75 180 ASP A CA 1
ATOM 1422 C C . ASP A 1 180 ? 5.077 -1.501 -11.516 1.00 94.75 180 ASP A C 1
ATOM 1424 O O . ASP A 1 180 ? 5.137 -2.582 -10.935 1.00 94.75 180 ASP A O 1
ATOM 1428 N N . LEU A 1 181 ? 6.141 -0.964 -12.120 1.00 91.44 181 LEU A N 1
ATOM 1429 C CA . LEU A 1 181 ? 7.446 -1.621 -12.211 1.00 91.44 181 LEU A CA 1
ATOM 1430 C C . LEU A 1 181 ? 8.241 -1.551 -10.897 1.00 91.44 181 LEU A C 1
ATOM 1432 O O . LEU A 1 181 ? 9.153 -2.348 -10.689 1.00 91.44 181 LEU A O 1
ATOM 1436 N N . LEU A 1 182 ? 7.890 -0.635 -9.991 1.00 89.06 182 LEU A N 1
ATOM 1437 C CA . LEU A 1 182 ? 8.492 -0.531 -8.657 1.00 89.06 182 LEU A CA 1
ATOM 1438 C C . LEU A 1 182 ? 7.677 -1.267 -7.582 1.00 89.06 182 LEU A C 1
ATOM 1440 O O . LEU A 1 182 ? 8.146 -1.414 -6.453 1.00 89.06 182 LEU A O 1
ATOM 1444 N N . TYR A 1 183 ? 6.482 -1.765 -7.914 1.00 89.75 183 TYR A N 1
ATOM 1445 C CA . TYR A 1 183 ? 5.606 -2.463 -6.969 1.00 89.75 183 TYR A CA 1
ATOM 1446 C C . TYR A 1 183 ? 6.301 -3.655 -6.294 1.00 89.75 183 TYR A C 1
ATOM 1448 O O . TYR A 1 183 ? 6.126 -3.869 -5.097 1.00 89.75 183 TYR A O 1
ATOM 1456 N N . VAL A 1 184 ? 7.170 -4.365 -7.022 1.00 85.19 184 VAL A N 1
ATOM 1457 C CA . VAL A 1 184 ? 7.964 -5.496 -6.509 1.00 85.19 184 VAL A CA 1
ATOM 1458 C C . VAL A 1 184 ? 8.735 -5.176 -5.221 1.00 85.19 184 VAL A C 1
ATOM 1460 O O . VAL A 1 184 ? 8.955 -6.064 -4.400 1.00 85.19 184 VAL A O 1
ATOM 1463 N N . PHE A 1 185 ? 9.131 -3.914 -5.020 1.00 79.69 185 PHE A N 1
ATOM 1464 C CA . PHE A 1 185 ? 9.906 -3.480 -3.854 1.00 79.69 185 PHE A CA 1
ATOM 1465 C C . PHE A 1 185 ? 9.058 -3.307 -2.602 1.00 79.69 185 PHE A C 1
ATOM 1467 O O . PHE A 1 185 ? 9.574 -3.385 -1.491 1.00 79.69 185 PHE A O 1
ATOM 1474 N N . VAL A 1 186 ? 7.761 -3.083 -2.782 1.00 82.75 186 VAL A N 1
ATOM 1475 C CA . VAL A 1 186 ? 6.821 -2.859 -1.685 1.00 82.75 186 VAL A CA 1
ATOM 1476 C C . VAL A 1 186 ? 5.814 -3.998 -1.556 1.00 82.75 186 VAL A C 1
ATOM 1478 O O . VAL A 1 186 ? 5.038 -4.010 -0.606 1.00 82.75 186 VAL A O 1
ATOM 1481 N N . GLU A 1 187 ? 5.822 -4.963 -2.484 1.00 85.25 187 GLU A N 1
ATOM 1482 C CA . GLU A 1 187 ? 4.827 -6.031 -2.600 1.00 85.25 187 GLU A CA 1
ATOM 1483 C C . GLU A 1 187 ? 4.626 -6.774 -1.274 1.00 85.25 187 GLU A C 1
ATOM 1485 O O . GLU A 1 187 ? 3.494 -6.925 -0.823 1.00 85.25 187 GLU A O 1
ATOM 1490 N N . SER A 1 188 ? 5.702 -7.162 -0.585 1.00 79.81 188 SER A N 1
ATOM 1491 C CA . SER A 1 188 ? 5.612 -7.847 0.715 1.00 79.81 188 SER A CA 1
ATOM 1492 C C . SER A 1 188 ? 4.925 -7.020 1.808 1.00 79.81 188 SER A C 1
ATOM 1494 O O . SER A 1 188 ? 4.350 -7.593 2.732 1.00 79.81 188 SER A O 1
ATOM 1496 N N . TYR A 1 189 ? 4.948 -5.691 1.692 1.00 82.56 189 TYR A N 1
ATOM 1497 C CA . TYR A 1 189 ? 4.345 -4.756 2.640 1.00 82.56 189 TYR A CA 1
ATOM 1498 C C . TYR A 1 189 ? 2.897 -4.427 2.280 1.00 82.56 189 TYR A C 1
ATOM 1500 O O . TYR A 1 189 ? 2.051 -4.298 3.159 1.00 82.56 189 TYR A O 1
ATOM 1508 N N . VAL A 1 190 ? 2.588 -4.273 0.993 1.00 87.88 190 VAL A N 1
ATOM 1509 C CA . VAL A 1 190 ? 1.284 -3.749 0.558 1.00 87.88 190 VAL A CA 1
ATOM 1510 C C . VAL A 1 190 ? 0.298 -4.844 0.152 1.00 87.88 190 VAL A C 1
ATOM 1512 O O . VAL A 1 190 ? -0.910 -4.649 0.286 1.00 87.88 190 VAL A O 1
ATOM 1515 N N . LYS A 1 191 ? 0.782 -6.013 -0.289 1.00 89.94 191 LYS A N 1
ATOM 1516 C CA . LYS A 1 191 ? -0.055 -7.117 -0.786 1.00 89.94 191 LYS A CA 1
ATOM 1517 C C . LYS A 1 191 ? -1.074 -7.636 0.242 1.00 89.94 191 LYS A C 1
ATOM 1519 O O . LYS A 1 191 ? -2.210 -7.853 -0.162 1.00 89.94 191 LYS A O 1
ATOM 1524 N N . PRO A 1 192 ? -0.775 -7.758 1.554 1.00 91.44 192 PRO A N 1
ATOM 1525 C CA . PRO A 1 192 ? -1.801 -8.125 2.537 1.00 91.44 192 PRO A CA 1
ATOM 1526 C C . PRO A 1 192 ? -2.974 -7.126 2.591 1.00 91.44 192 PRO A C 1
ATOM 1528 O O . PRO A 1 192 ? -4.129 -7.515 2.717 1.00 91.44 192 PRO A O 1
ATOM 1531 N N . PHE A 1 193 ? -2.712 -5.828 2.434 1.00 92.69 193 PHE A N 1
ATOM 1532 C CA . PHE A 1 193 ? -3.772 -4.812 2.421 1.00 92.69 193 PHE A CA 1
ATOM 1533 C C . PHE A 1 193 ? -4.549 -4.802 1.099 1.00 92.69 193 PHE A C 1
ATOM 1535 O O . PHE A 1 193 ? -5.760 -4.591 1.099 1.00 92.69 193 PHE A O 1
ATOM 1542 N N . GLU A 1 194 ? -3.872 -5.081 -0.020 1.00 93.19 194 GLU A N 1
ATOM 1543 C CA . GLU A 1 194 ? -4.510 -5.314 -1.322 1.00 93.19 194 GLU A CA 1
ATOM 1544 C C . GLU A 1 194 ? -5.464 -6.520 -1.272 1.00 93.19 194 GLU A C 1
ATOM 1546 O O . GLU A 1 194 ? -6.605 -6.432 -1.723 1.00 93.19 194 GLU A O 1
ATOM 1551 N N . GLU A 1 195 ? -5.012 -7.643 -0.710 1.00 92.56 195 GLU A N 1
ATOM 1552 C CA . GLU A 1 195 ? -5.811 -8.861 -0.548 1.00 92.56 195 GLU A CA 1
ATOM 1553 C C . GLU A 1 195 ? -7.035 -8.609 0.342 1.00 92.56 195 GLU A C 1
ATOM 1555 O O . GLU A 1 195 ? -8.137 -9.032 -0.008 1.00 92.56 195 GLU A O 1
ATOM 1560 N N . ALA A 1 196 ? -6.873 -7.865 1.441 1.00 93.00 196 ALA A N 1
ATOM 1561 C CA . ALA A 1 196 ? -7.986 -7.478 2.303 1.00 93.00 196 ALA A CA 1
ATOM 1562 C C . ALA A 1 196 ? -8.999 -6.572 1.574 1.00 93.00 196 ALA A C 1
ATOM 1564 O O . ALA A 1 196 ? -10.202 -6.822 1.632 1.00 93.00 196 ALA A O 1
ATOM 1565 N N . GLU A 1 197 ? -8.546 -5.561 0.828 1.00 92.81 197 GLU A N 1
ATOM 1566 C CA . GLU A 1 197 ? -9.446 -4.691 0.053 1.00 92.81 197 GLU A CA 1
ATOM 1567 C C . GLU A 1 197 ? -10.213 -5.472 -1.027 1.00 92.81 197 GLU A C 1
ATOM 1569 O O . GLU A 1 197 ? -11.422 -5.285 -1.195 1.00 92.81 197 GLU A O 1
ATOM 1574 N N . ASN A 1 198 ? -9.549 -6.404 -1.714 1.00 90.88 198 ASN A N 1
ATOM 1575 C CA . ASN A 1 198 ? -10.202 -7.279 -2.685 1.00 90.88 198 ASN A CA 1
ATOM 1576 C C . ASN A 1 198 ? -11.184 -8.256 -2.020 1.00 90.88 198 ASN A C 1
ATOM 1578 O O . ASN A 1 198 ? -12.253 -8.508 -2.581 1.00 90.88 198 ASN A O 1
ATOM 1582 N N . LEU A 1 199 ? -10.876 -8.759 -0.818 1.00 91.88 199 LEU A N 1
ATOM 1583 C CA . LEU A 1 199 ? -11.779 -9.619 -0.051 1.00 91.88 199 LEU A CA 1
ATOM 1584 C C . LEU A 1 199 ? -13.094 -8.903 0.257 1.00 91.88 199 LEU A C 1
ATOM 1586 O O . LEU A 1 199 ? -14.150 -9.511 0.100 1.00 91.88 199 LEU A O 1
ATOM 1590 N N . LYS A 1 200 ? -13.059 -7.606 0.591 1.00 90.25 200 LYS A N 1
ATOM 1591 C CA . LYS A 1 200 ? -14.275 -6.816 0.837 1.00 90.25 200 LYS A CA 1
ATOM 1592 C C . LYS A 1 200 ? -15.247 -6.848 -0.345 1.00 90.25 200 LYS A C 1
ATOM 1594 O O . LYS A 1 200 ? -16.454 -6.969 -0.150 1.00 90.25 200 LYS A O 1
ATOM 1599 N N . LYS A 1 201 ? -14.727 -6.772 -1.577 1.00 87.06 201 LYS A N 1
ATOM 1600 C CA . LYS A 1 201 ? -15.541 -6.784 -2.809 1.00 87.06 201 LYS A CA 1
ATOM 1601 C C . LYS A 1 201 ? -16.300 -8.097 -3.007 1.00 87.06 201 LYS A C 1
ATOM 1603 O O . LYS A 1 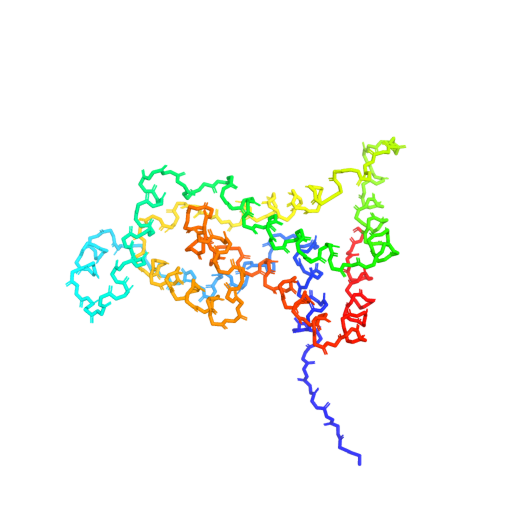201 ? -17.313 -8.107 -3.699 1.00 87.06 201 LYS A O 1
ATOM 1608 N N . VAL A 1 202 ? -15.792 -9.190 -2.438 1.00 90.69 202 VAL A N 1
ATOM 1609 C CA . VAL A 1 202 ? -16.320 -10.546 -2.636 1.00 90.69 202 VAL A CA 1
ATOM 1610 C C . VAL A 1 202 ? -17.100 -11.027 -1.412 1.00 90.69 202 VAL A C 1
ATOM 1612 O O . VAL A 1 202 ? -18.118 -11.699 -1.557 1.00 90.69 202 VAL A O 1
ATOM 1615 N N . ASN A 1 203 ? -16.635 -10.705 -0.204 1.00 92.88 203 ASN A N 1
ATOM 1616 C CA . ASN A 1 203 ? -17.203 -11.186 1.046 1.00 92.88 203 ASN A CA 1
ATOM 1617 C C . ASN A 1 203 ? -16.944 -10.206 2.205 1.00 92.88 203 ASN A C 1
ATOM 1619 O O . ASN A 1 203 ? -15.905 -10.253 2.867 1.00 92.88 203 ASN A O 1
ATOM 1623 N N . GLN A 1 204 ? -17.940 -9.361 2.483 1.00 92.12 204 GLN A N 1
ATOM 1624 C CA . GLN A 1 204 ? -17.913 -8.394 3.584 1.00 92.12 204 GLN A CA 1
ATOM 1625 C C . GLN A 1 204 ? -17.720 -9.064 4.957 1.00 92.12 204 GLN A C 1
ATOM 1627 O O . GLN A 1 204 ? -16.940 -8.575 5.763 1.00 92.12 204 GLN A O 1
ATOM 1632 N N . VAL A 1 205 ? -18.365 -10.208 5.213 1.00 93.62 205 VAL A N 1
ATOM 1633 C CA . VAL A 1 205 ? -18.276 -10.897 6.515 1.00 93.62 205 VAL A CA 1
ATOM 1634 C C . VAL A 1 205 ? -16.854 -11.387 6.780 1.00 93.62 205 VAL A C 1
ATOM 1636 O O . VAL A 1 205 ? -16.324 -11.196 7.870 1.00 93.62 205 VAL A O 1
ATOM 1639 N N . MET A 1 206 ? -16.216 -11.994 5.776 1.00 91.25 206 MET A N 1
ATOM 1640 C CA . MET A 1 206 ? -14.824 -12.436 5.889 1.00 91.25 206 MET A CA 1
ATOM 1641 C C . MET A 1 206 ? -13.862 -11.253 6.010 1.00 91.25 206 MET A C 1
ATOM 1643 O O . MET A 1 206 ? -12.893 -11.336 6.757 1.00 91.25 206 MET A O 1
ATOM 1647 N N . PHE A 1 207 ? -14.129 -10.149 5.309 1.00 93.81 207 PHE A N 1
ATOM 1648 C CA . PHE A 1 207 ? -13.358 -8.916 5.461 1.00 93.81 207 PHE A CA 1
ATOM 1649 C C . PHE A 1 207 ? -13.414 -8.379 6.897 1.00 93.81 207 PHE A C 1
ATOM 1651 O O . PHE A 1 207 ? -12.369 -8.102 7.486 1.00 93.81 207 PHE A O 1
ATOM 1658 N N . ASP A 1 208 ? -14.608 -8.307 7.485 1.00 94.25 208 ASP A N 1
ATOM 1659 C CA . ASP A 1 208 ? -14.782 -7.843 8.862 1.00 94.25 208 ASP A CA 1
ATOM 1660 C C . ASP A 1 208 ? -14.107 -8.798 9.857 1.00 94.25 208 ASP A C 1
ATOM 1662 O O . ASP A 1 208 ? -13.403 -8.352 10.758 1.00 94.25 208 ASP A O 1
ATOM 1666 N N . GLN A 1 209 ? -14.203 -10.114 9.645 1.00 93.19 209 GLN A N 1
ATOM 1667 C CA . GLN A 1 209 ? -13.473 -11.102 10.450 1.00 93.19 209 GLN A CA 1
ATOM 1668 C C . GLN A 1 209 ? -11.952 -10.940 10.351 1.00 93.19 209 GLN A C 1
ATOM 1670 O O . GLN A 1 209 ? -11.258 -11.073 11.361 1.00 93.19 209 GLN A O 1
ATOM 1675 N N . VAL A 1 210 ? -11.427 -10.656 9.156 1.00 94.44 210 VAL A N 1
ATOM 1676 C CA . VAL A 1 210 ? -9.999 -10.380 8.960 1.00 94.44 210 VAL A CA 1
ATOM 1677 C C . VAL A 1 210 ? -9.592 -9.144 9.751 1.00 94.44 210 VAL A C 1
ATOM 1679 O O . VAL A 1 210 ? -8.575 -9.196 10.441 1.00 94.44 210 VAL A O 1
ATOM 1682 N N . PHE A 1 211 ? -10.390 -8.073 9.710 1.00 94.38 211 PHE A N 1
ATOM 1683 C CA . PHE A 1 211 ? -10.131 -6.858 10.480 1.00 94.38 211 PHE A CA 1
ATOM 1684 C C . PHE A 1 211 ? -10.134 -7.116 11.996 1.00 94.38 211 PHE A C 1
ATOM 1686 O O . PHE A 1 211 ? -9.181 -6.741 12.680 1.00 94.38 211 PHE A O 1
ATOM 1693 N N . GLU A 1 212 ? -11.153 -7.808 12.511 1.00 93.56 212 GLU A N 1
ATOM 1694 C CA . GLU A 1 212 ? -11.289 -8.122 13.942 1.00 93.56 212 GLU A CA 1
ATOM 1695 C C . GLU A 1 212 ? -10.170 -9.042 14.458 1.00 93.56 212 GLU A C 1
ATOM 1697 O O . GLU A 1 212 ? -9.770 -8.949 15.616 1.00 93.56 212 GLU A O 1
ATOM 1702 N N . GLN A 1 213 ? -9.611 -9.908 13.606 1.00 92.62 213 GLN A N 1
ATOM 1703 C CA . GLN A 1 213 ? -8.429 -10.710 13.944 1.00 92.62 213 GLN A CA 1
ATOM 1704 C C . GLN A 1 213 ? -7.125 -9.913 13.828 1.00 92.62 213 GLN A C 1
ATOM 1706 O O . GLN A 1 213 ? -6.191 -10.142 14.595 1.00 92.62 213 GLN A O 1
ATOM 1711 N N . PHE A 1 214 ? -7.044 -8.993 12.867 1.00 91.81 214 PHE A N 1
ATOM 1712 C CA . PHE A 1 214 ? -5.861 -8.178 12.593 1.00 91.81 214 PHE A CA 1
ATOM 1713 C C . PHE A 1 214 ? -5.614 -7.160 13.707 1.00 91.81 214 PHE A C 1
ATOM 1715 O O . PHE A 1 214 ? -4.486 -7.026 14.185 1.00 91.81 214 PHE A O 1
ATOM 1722 N N . LEU A 1 215 ? -6.660 -6.453 14.132 1.00 90.31 215 LEU A N 1
ATOM 1723 C CA . LEU A 1 215 ? -6.547 -5.314 15.034 1.00 90.31 215 LEU A CA 1
ATOM 1724 C C . LEU A 1 215 ? -5.874 -5.658 16.384 1.00 90.31 215 LEU A C 1
ATOM 1726 O O . LEU A 1 215 ? -4.957 -4.931 16.772 1.00 90.31 215 LEU A O 1
ATOM 1730 N N . PRO A 1 216 ? -6.218 -6.760 17.086 1.00 88.88 216 PRO A N 1
ATOM 1731 C CA . PRO A 1 216 ? -5.557 -7.133 18.339 1.00 88.88 216 PRO A CA 1
ATOM 1732 C C . PRO A 1 216 ? -4.092 -7.544 18.161 1.00 88.88 216 PRO A C 1
ATOM 1734 O O . PRO A 1 216 ? -3.313 -7.467 19.109 1.00 88.88 216 PRO A O 1
ATOM 1737 N N . MET A 1 217 ? -3.710 -8.002 16.963 1.00 87.00 217 MET A N 1
ATOM 1738 C CA . MET A 1 217 ? -2.337 -8.413 16.670 1.00 87.00 217 MET A CA 1
ATOM 1739 C C . MET A 1 217 ? -1.411 -7.221 16.469 1.00 87.00 217 MET A C 1
ATOM 1741 O O . MET A 1 217 ? -0.199 -7.397 16.573 1.00 87.00 217 MET A O 1
ATOM 1745 N N . VAL A 1 218 ? -1.939 -6.029 16.178 1.00 81.31 218 VAL A N 1
ATOM 1746 C CA . VAL A 1 218 ? -1.148 -4.799 16.142 1.00 81.31 218 VAL A CA 1
ATOM 1747 C C . VAL A 1 218 ? -0.621 -4.543 17.562 1.00 81.31 218 VAL A C 1
ATOM 1749 O O . VAL A 1 218 ? -1.396 -4.253 18.465 1.00 81.31 218 VAL A O 1
ATOM 1752 N N . LYS A 1 219 ? 0.682 -4.742 17.788 1.00 70.94 219 LYS A N 1
ATOM 1753 C CA . LYS A 1 219 ? 1.325 -4.695 19.115 1.00 70.94 219 LYS A CA 1
ATOM 1754 C C . LYS A 1 219 ? 1.341 -3.273 19.663 1.00 70.94 219 LYS A C 1
ATOM 1756 O O . LYS A 1 219 ? 1.522 -2.355 18.876 1.00 70.94 219 LYS A O 1
ATOM 1761 N N . ASP A 1 220 ? 1.191 -3.120 20.978 1.00 52.75 220 ASP A N 1
ATOM 1762 C CA . ASP A 1 220 ? 1.432 -1.854 21.694 1.00 52.75 220 ASP A CA 1
ATOM 1763 C C . ASP A 1 220 ? 2.901 -1.393 21.598 1.00 52.75 220 ASP A C 1
ATOM 1765 O O . ASP A 1 220 ? 3.792 -2.267 21.455 1.00 52.75 220 ASP A O 1
#

Secondary structure (DSSP, 8-state):
--------TTSSHHHHHHHHHH--THHHHHHHHTT----S--TTHHHHTTSS---HHHHHHHHHHHHHHHTT-SSHHHHHHHHHHHHHHHHHHS-HHHHHHHHHHHHHTTTTTS---S--SSSHHHHHHHHHHHHHHTT--GGGTTT-HHHHHHHHHHHHHHHHH-HHHHHHHHHTTSGGGTGGGTHHHHHHHHHHHHHHHH-HHHHHHHHHHHHHHS--

pLDDT: mean 71.4, std 20.34, range [26.08, 97.44]

Radius of gyration: 19.29 Å; chains: 1; bounding box: 48×54×54 Å